Protein AF-A0A842N3A2-F1 (afdb_monomer_lite)

Radius of gyration: 18.71 Å; chains: 1; bounding box: 47×38×52 Å

Foldseek 3Di:
DDFQAADPVQDGDDDDDDPVLVVLVVVVCCVQAVVDDPDDDDPDPADDDLDPDDPPDDDNNVSVVSVVRHDRPVVVVVLNVLRVLLVVLCVLLVNDPQLSSLLSNLVSLCVVVVNVPDPPQDSLLLSLQSSVVSCLVVLPPDDQVSSQVSSCVVPVGGNPDRDQSSQQSSDDDQKHWDWDADPNFIWIWIFGADPVRDTDDIDTRGTD

Sequence (208 aa):
MQVVGYDEMGRAIISVPSGLEKLDFEEILRHRHLGVFGDAPSEHFLGGSYDITFGDGGKIGACWKRMIARENPRETRLWRNAYREIGTISSWLGLPNYVRDEITRIYANLRTQGITVKAGITLEKQLAKITWLACLIHRLPRTKEEINRGLKELYGFGIGKIPRNFIKAANYKNIRFRYKKENGRLYLRRYELDNTGRMYVETVLGLL

pLDDT: mean 71.77, std 19.51, range [29.92, 95.12]

Structure (mmCIF, N/CA/C/O backbone):
data_AF-A0A842N3A2-F1
#
_entry.id   AF-A0A842N3A2-F1
#
loop_
_atom_site.group_PDB
_atom_site.id
_atom_site.type_symbol
_atom_site.label_atom_id
_atom_site.label_alt_id
_atom_site.label_comp_id
_atom_site.label_asym_id
_atom_site.label_entity_id
_atom_site.label_seq_id
_atom_site.pdbx_PDB_ins_code
_atom_site.Cartn_x
_atom_site.Cartn_y
_atom_site.Cartn_z
_atom_site.occupancy
_atom_site.B_iso_or_equiv
_atom_site.auth_seq_id
_atom_site.auth_comp_id
_atom_site.auth_asym_id
_atom_site.auth_atom_id
_atom_site.pdbx_PDB_model_num
ATOM 1 N N . MET A 1 1 ? 5.014 9.294 -31.829 1.00 50.22 1 MET A N 1
ATOM 2 C CA . MET A 1 1 ? 6.433 9.125 -31.451 1.00 50.22 1 MET A CA 1
ATOM 3 C C . MET A 1 1 ? 6.477 8.687 -29.997 1.00 50.22 1 MET A C 1
ATOM 5 O O . MET A 1 1 ? 5.899 9.381 -29.170 1.00 50.22 1 MET A O 1
ATOM 9 N N . GLN A 1 2 ? 7.066 7.531 -29.695 1.00 53.00 2 GLN A N 1
ATOM 10 C CA . GLN A 1 2 ? 7.181 7.000 -28.333 1.00 53.00 2 GLN A CA 1
ATOM 11 C C . GLN A 1 2 ? 8.609 6.505 -28.090 1.00 53.00 2 GLN A C 1
ATOM 13 O O . GLN A 1 2 ? 9.335 6.179 -29.027 1.00 53.00 2 GLN A O 1
ATOM 18 N N . VAL A 1 3 ? 9.021 6.473 -26.827 1.00 56.47 3 VAL A N 1
ATOM 19 C CA . VAL A 1 3 ? 10.332 5.955 -26.439 1.00 56.47 3 VAL A CA 1
ATOM 20 C C . VAL A 1 3 ? 10.391 4.449 -26.724 1.00 56.47 3 VAL A C 1
ATOM 22 O O . VAL A 1 3 ? 9.627 3.680 -26.145 1.00 56.47 3 VAL A O 1
ATOM 25 N N . VAL A 1 4 ? 11.283 4.041 -27.627 1.00 54.91 4 VAL A N 1
ATOM 26 C CA . VAL A 1 4 ? 11.577 2.645 -27.989 1.00 54.91 4 VAL A CA 1
ATOM 27 C C . VAL A 1 4 ? 12.823 2.092 -27.319 1.00 54.91 4 VAL A C 1
ATOM 29 O O . VAL A 1 4 ? 13.191 0.950 -27.562 1.00 54.91 4 VAL A O 1
ATOM 32 N N . GLY A 1 5 ? 13.461 2.883 -26.470 1.00 52.06 5 GLY A N 1
ATOM 33 C CA . GLY A 1 5 ? 14.412 2.395 -25.495 1.00 52.06 5 GLY A CA 1
ATOM 34 C C . GLY A 1 5 ? 15.279 3.492 -24.938 1.00 52.06 5 GLY A C 1
ATOM 35 O O . GLY A 1 5 ? 15.010 4.673 -25.158 1.00 52.06 5 GLY A O 1
ATOM 36 N N . TYR A 1 6 ? 16.285 3.095 -24.176 1.00 58.31 6 TYR A N 1
ATOM 37 C CA . TYR A 1 6 ? 17.231 4.021 -23.589 1.00 58.31 6 TYR A CA 1
ATOM 38 C C . TYR A 1 6 ? 18.639 3.566 -23.929 1.00 58.31 6 TYR A C 1
ATOM 40 O O . TYR A 1 6 ? 18.934 2.376 -23.856 1.00 58.31 6 TYR A O 1
ATOM 48 N N . ASP A 1 7 ? 19.488 4.506 -24.329 1.00 58.22 7 ASP A N 1
ATOM 49 C CA . ASP A 1 7 ? 20.905 4.207 -24.514 1.00 58.22 7 ASP A CA 1
ATOM 50 C C . ASP A 1 7 ? 21.607 3.974 -23.163 1.00 58.22 7 ASP A C 1
ATOM 52 O O . ASP A 1 7 ? 21.016 4.132 -22.088 1.00 58.22 7 ASP A O 1
ATOM 56 N N . GLU A 1 8 ? 22.893 3.628 -23.206 1.00 45.62 8 GLU A N 1
ATOM 57 C CA . GLU A 1 8 ? 23.718 3.389 -22.011 1.00 45.62 8 GLU A CA 1
ATOM 58 C C . GLU A 1 8 ? 23.796 4.605 -21.067 1.00 45.62 8 GLU A C 1
ATOM 60 O O . GLU A 1 8 ? 24.101 4.466 -19.883 1.00 45.62 8 GLU A O 1
ATOM 65 N N . MET A 1 9 ? 23.466 5.800 -21.567 1.00 53.16 9 MET A N 1
ATOM 66 C CA . MET A 1 9 ? 23.435 7.053 -20.811 1.00 53.16 9 MET A CA 1
ATOM 67 C C . MET A 1 9 ? 22.028 7.413 -20.299 1.00 53.16 9 MET A C 1
ATOM 69 O O . MET A 1 9 ? 21.851 8.442 -19.645 1.00 53.16 9 MET A O 1
ATOM 73 N N . GLY A 1 10 ? 21.014 6.585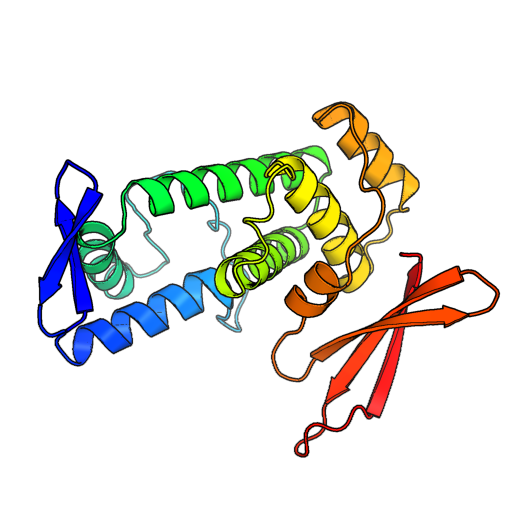 -20.570 1.00 46.41 10 GLY A N 1
ATOM 74 C CA . GLY A 1 10 ? 19.635 6.793 -20.131 1.00 46.41 10 GLY A CA 1
ATOM 75 C C . GLY A 1 10 ? 18.838 7.797 -20.970 1.00 46.41 10 GLY A C 1
ATOM 76 O O . GLY A 1 10 ? 17.821 8.308 -20.489 1.00 46.41 10 GLY A O 1
ATOM 77 N N . ARG A 1 11 ? 19.263 8.098 -22.204 1.00 63.94 11 ARG A N 1
ATOM 78 C CA . ARG A 1 11 ? 18.545 8.984 -23.136 1.00 63.94 11 ARG A CA 1
ATOM 79 C C . ARG A 1 11 ? 17.489 8.209 -23.912 1.00 63.94 11 ARG A C 1
ATOM 81 O O . ARG A 1 11 ? 17.747 7.105 -24.373 1.00 63.94 11 ARG A O 1
ATOM 88 N N . ALA A 1 12 ? 16.307 8.801 -24.069 1.00 61.19 12 ALA A N 1
ATOM 89 C CA . ALA A 1 12 ? 15.199 8.185 -24.788 1.00 61.19 12 ALA A CA 1
ATOM 90 C C . ALA A 1 12 ? 15.492 8.078 -26.294 1.00 61.19 12 ALA A C 1
ATOM 92 O O . ALA A 1 12 ? 15.642 9.088 -26.978 1.00 61.19 12 ALA A O 1
ATOM 93 N N . ILE A 1 13 ? 15.508 6.856 -26.815 1.00 65.94 13 ILE A N 1
ATOM 94 C CA . ILE A 1 13 ? 15.496 6.549 -28.246 1.00 65.94 13 ILE A CA 1
ATOM 95 C C . ILE A 1 13 ? 14.031 6.571 -28.682 1.00 65.94 13 ILE A C 1
ATOM 97 O O . ILE A 1 13 ? 13.211 5.897 -28.066 1.00 65.94 13 ILE A O 1
ATOM 101 N N . ILE A 1 14 ? 13.664 7.354 -29.699 1.00 65.31 14 ILE A N 1
ATOM 102 C CA . ILE A 1 14 ? 12.260 7.572 -30.086 1.00 65.31 14 ILE A CA 1
ATOM 103 C C . ILE A 1 14 ? 11.968 6.886 -31.423 1.00 65.31 14 ILE A C 1
ATOM 105 O O . ILE A 1 14 ? 12.660 7.127 -32.406 1.00 65.31 14 ILE A O 1
ATOM 109 N N . SER A 1 15 ? 10.912 6.072 -31.481 1.00 60.72 15 SER A N 1
ATOM 110 C CA . SER A 1 15 ? 10.366 5.538 -32.736 1.00 60.72 15 SER A CA 1
ATOM 111 C C . SER A 1 15 ? 8.836 5.405 -32.668 1.00 60.72 15 SER A C 1
ATOM 113 O O . SER A 1 15 ? 8.193 5.831 -31.702 1.00 60.72 15 SER A O 1
ATOM 115 N N . VAL A 1 16 ? 8.211 4.944 -33.749 1.00 54.38 16 VAL A N 1
ATOM 116 C CA . VAL A 1 16 ? 6.765 4.710 -33.811 1.00 54.38 16 VAL A CA 1
ATOM 117 C C . VAL A 1 16 ? 6.503 3.283 -33.317 1.00 54.38 16 VAL A C 1
ATOM 119 O O . VAL A 1 16 ? 7.010 2.352 -33.942 1.00 54.38 16 VAL A O 1
ATOM 122 N N . PRO A 1 17 ? 5.755 3.082 -32.215 1.00 52.44 17 PRO A N 1
ATOM 123 C CA . PRO A 1 17 ? 5.502 1.739 -31.724 1.00 52.44 17 PRO A CA 1
ATOM 124 C C . PRO A 1 17 ? 4.659 0.952 -32.717 1.00 52.44 17 PRO A C 1
ATOM 126 O O . PRO A 1 17 ? 3.694 1.477 -33.280 1.00 52.44 17 PRO A O 1
ATOM 129 N N . SER A 1 18 ? 4.978 -0.328 -32.877 1.00 57.34 18 SER A N 1
ATOM 130 C CA . SER A 1 18 ? 4.049 -1.253 -33.522 1.00 57.34 18 SER A CA 1
ATOM 131 C C . SER A 1 18 ? 2.815 -1.440 -32.624 1.00 57.34 18 SER A C 1
ATOM 133 O O . SER A 1 18 ? 2.912 -1.378 -31.397 1.00 57.34 18 SER A O 1
ATOM 135 N N . GLY A 1 19 ? 1.630 -1.674 -33.202 1.00 50.34 19 GLY A N 1
ATOM 136 C CA . GLY A 1 19 ? 0.397 -1.886 -32.420 1.00 50.34 19 GLY A CA 1
ATOM 137 C C . GLY A 1 19 ? 0.501 -3.029 -31.394 1.00 50.34 19 GLY A C 1
ATOM 138 O O . GLY A 1 19 ? -0.162 -2.994 -30.361 1.00 50.34 19 GLY A O 1
ATOM 139 N N . LEU A 1 20 ? 1.397 -3.988 -31.644 1.00 55.16 20 LEU A N 1
ATOM 140 C CA . LEU A 1 20 ? 1.724 -5.106 -30.759 1.00 55.16 20 LEU A CA 1
ATOM 141 C C . LEU A 1 20 ? 2.406 -4.656 -29.455 1.00 55.16 20 LEU A C 1
ATOM 143 O O . LEU A 1 20 ? 2.134 -5.193 -28.389 1.00 55.16 20 LEU A O 1
ATOM 147 N N . GLU A 1 21 ? 3.254 -3.631 -29.514 1.00 52.41 21 GLU A N 1
ATOM 148 C CA . GLU A 1 21 ? 4.012 -3.157 -28.351 1.00 52.41 21 GLU A CA 1
ATOM 149 C C . GLU A 1 21 ? 3.124 -2.437 -27.344 1.00 52.41 21 GLU A C 1
ATOM 151 O O . GLU A 1 21 ? 3.327 -2.558 -26.139 1.00 52.41 21 GLU A O 1
ATOM 156 N N . LYS A 1 22 ? 2.108 -1.714 -27.821 1.00 52.84 22 LYS A N 1
ATOM 157 C CA . LYS A 1 22 ? 1.120 -1.085 -26.941 1.00 52.84 22 LYS A CA 1
ATOM 158 C C . LYS A 1 22 ? 0.367 -2.137 -26.117 1.00 52.84 22 LYS A C 1
ATOM 160 O O . LYS A 1 22 ? 0.176 -1.939 -24.920 1.00 52.84 22 LYS A O 1
ATOM 165 N N . LEU A 1 23 ? 0.003 -3.256 -26.744 1.00 53.88 23 LEU A N 1
ATOM 166 C CA . LEU A 1 23 ? -0.644 -4.385 -26.074 1.00 53.88 23 LEU A CA 1
ATOM 167 C C . LEU A 1 23 ? 0.301 -5.053 -25.064 1.00 53.88 23 LEU A C 1
ATOM 169 O O . LEU A 1 23 ? -0.113 -5.325 -23.942 1.00 53.88 23 LEU A O 1
ATOM 173 N N . ASP A 1 24 ? 1.579 -5.233 -25.414 1.00 55.12 24 ASP A N 1
ATOM 174 C CA . ASP A 1 24 ? 2.598 -5.765 -24.496 1.00 55.12 24 ASP A CA 1
ATOM 175 C C . ASP A 1 24 ? 2.788 -4.862 -23.258 1.00 55.12 24 ASP A C 1
ATOM 177 O O . ASP A 1 24 ? 2.884 -5.357 -22.132 1.00 55.12 24 ASP A O 1
ATOM 181 N N . PHE A 1 25 ? 2.806 -3.536 -23.446 1.00 54.91 25 PHE A N 1
ATOM 182 C CA . PHE A 1 25 ? 2.864 -2.555 -22.356 1.00 54.91 25 PHE A CA 1
ATOM 183 C C . PHE A 1 25 ? 1.643 -2.648 -21.439 1.00 54.91 25 PHE A C 1
ATOM 185 O O . PHE A 1 25 ? 1.794 -2.689 -20.218 1.00 54.91 25 PHE A O 1
ATOM 192 N N . GLU A 1 26 ? 0.439 -2.664 -22.010 1.00 53.62 26 GLU A N 1
ATOM 193 C CA . GLU A 1 26 ? -0.807 -2.761 -21.247 1.00 53.62 26 GLU A CA 1
ATOM 194 C C . GLU A 1 26 ? -0.877 -4.074 -20.460 1.00 53.62 26 GLU A C 1
ATOM 196 O O . GLU A 1 26 ? -1.256 -4.061 -19.289 1.00 53.62 26 GLU A O 1
ATOM 201 N N . GLU A 1 27 ? -0.429 -5.180 -21.052 1.00 51.34 27 GLU A N 1
ATOM 202 C CA . GLU A 1 27 ? -0.407 -6.501 -20.429 1.00 51.34 27 GLU A CA 1
ATOM 203 C C . GLU A 1 27 ? 0.616 -6.574 -19.284 1.00 51.34 27 GLU A C 1
ATOM 205 O O . GLU A 1 27 ? 0.287 -6.993 -18.175 1.00 51.34 27 GLU A O 1
ATOM 210 N N . ILE A 1 28 ? 1.839 -6.075 -19.482 1.00 55.22 28 ILE A N 1
ATOM 211 C CA . ILE A 1 28 ? 2.860 -6.040 -18.422 1.00 55.22 28 ILE A CA 1
ATOM 212 C C . ILE A 1 28 ? 2.451 -5.103 -17.287 1.00 55.22 28 ILE A C 1
ATOM 214 O O . ILE A 1 28 ? 2.620 -5.454 -16.122 1.00 55.22 28 ILE A O 1
ATOM 218 N N . LEU A 1 29 ? 1.881 -3.933 -17.588 1.00 53.47 29 LEU A N 1
ATOM 219 C CA . LEU A 1 29 ? 1.361 -3.023 -16.564 1.00 53.47 29 LEU A CA 1
ATOM 220 C C . LEU A 1 29 ? 0.172 -3.646 -15.825 1.00 53.47 29 LEU A C 1
ATOM 222 O O . LEU A 1 29 ? 0.077 -3.516 -14.607 1.00 53.47 29 LEU A O 1
ATOM 226 N N . ARG A 1 30 ? -0.705 -4.372 -16.524 1.00 48.88 30 ARG A N 1
ATOM 227 C CA . ARG A 1 30 ? -1.806 -5.131 -15.920 1.00 48.88 30 ARG A CA 1
ATOM 228 C C . ARG A 1 30 ? -1.285 -6.207 -14.969 1.00 48.88 30 ARG A C 1
ATOM 230 O O . ARG A 1 30 ? -1.756 -6.266 -13.836 1.00 48.88 30 ARG A O 1
ATOM 237 N N . HIS A 1 31 ? -0.276 -6.981 -15.354 1.00 50.22 31 HIS A N 1
ATOM 238 C CA . HIS A 1 31 ? 0.330 -7.995 -14.479 1.00 50.22 31 HIS A CA 1
ATOM 239 C C . HIS A 1 31 ? 1.087 -7.377 -13.300 1.00 50.22 31 HIS A C 1
ATOM 241 O O . HIS A 1 31 ? 0.900 -7.782 -12.156 1.00 50.22 31 HIS A O 1
ATOM 247 N N . ARG A 1 32 ? 1.875 -6.328 -13.553 1.00 50.53 32 ARG A N 1
ATOM 248 C CA . ARG A 1 32 ? 2.701 -5.638 -12.548 1.00 50.53 32 ARG A CA 1
ATOM 249 C C . ARG A 1 32 ? 1.887 -4.807 -11.552 1.00 50.53 32 ARG A C 1
ATOM 251 O O . ARG A 1 32 ? 2.378 -4.532 -10.456 1.00 50.53 32 ARG A O 1
ATOM 258 N N . HIS A 1 33 ? 0.687 -4.355 -11.927 1.00 44.75 33 HIS A N 1
ATOM 259 C CA . HIS A 1 33 ? -0.097 -3.395 -11.136 1.00 44.75 33 HIS A CA 1
ATOM 260 C C . HIS A 1 33 ? -1.490 -3.867 -10.735 1.00 44.75 33 HIS A C 1
ATOM 262 O O . HIS A 1 33 ? -2.034 -3.320 -9.779 1.00 44.75 33 HIS A O 1
ATOM 268 N N . LEU A 1 34 ? -2.093 -4.832 -11.432 1.00 40.09 34 LEU A N 1
ATOM 269 C CA . LEU A 1 34 ? -3.442 -5.302 -11.114 1.00 40.09 34 LEU A CA 1
ATOM 270 C C . LEU A 1 34 ? -3.450 -6.678 -10.445 1.00 40.09 34 LEU A C 1
ATOM 272 O O . LEU A 1 34 ? -4.444 -6.965 -9.786 1.00 40.09 34 LEU A O 1
ATOM 276 N N . GLY A 1 35 ? -2.384 -7.483 -10.557 1.00 44.94 35 GLY A N 1
ATOM 277 C CA . GLY A 1 35 ? -2.281 -8.781 -9.874 1.00 44.94 35 GLY A CA 1
ATOM 278 C C . GLY A 1 35 ? -3.461 -9.721 -10.151 1.00 44.94 35 GLY A C 1
ATOM 279 O O . GLY A 1 35 ? -3.833 -10.500 -9.284 1.00 44.94 35 GLY A O 1
ATOM 280 N N . VAL A 1 36 ? -4.110 -9.608 -11.318 1.00 41.53 36 VAL A N 1
ATOM 281 C CA . VAL A 1 36 ? -5.309 -10.393 -11.645 1.00 41.53 36 VAL A CA 1
ATOM 282 C C . VAL A 1 36 ? -4.958 -11.489 -12.645 1.00 41.53 36 VAL A C 1
ATOM 284 O O . VAL A 1 36 ? -5.077 -11.282 -13.849 1.00 41.53 36 VAL A O 1
ATOM 287 N N . PHE A 1 37 ? -4.635 -12.669 -12.127 1.00 35.34 37 PHE A N 1
ATOM 288 C CA . PHE A 1 37 ? -5.393 -13.856 -12.512 1.00 35.34 37 PHE A CA 1
ATOM 289 C C . PHE A 1 37 ? -6.325 -14.175 -11.342 1.00 35.34 37 PHE A C 1
ATOM 291 O O . PHE A 1 37 ? -5.934 -14.063 -10.184 1.00 35.34 37 PHE A O 1
ATOM 298 N N . GLY A 1 38 ? -7.592 -14.453 -11.645 1.00 33.06 38 GLY A N 1
ATOM 299 C CA . GLY A 1 38 ? -8.631 -14.728 -10.648 1.00 33.06 38 GLY A CA 1
ATOM 300 C C . GLY A 1 38 ? -8.466 -16.063 -9.921 1.00 33.06 38 GLY A C 1
ATOM 301 O O . GLY A 1 38 ? -9.276 -16.356 -9.052 1.00 33.06 38 GLY A O 1
ATOM 302 N N . ASP A 1 39 ? -7.420 -16.825 -10.235 1.00 32.88 39 ASP A N 1
ATOM 303 C CA . ASP A 1 39 ? -7.162 -18.145 -9.681 1.00 32.88 39 ASP A CA 1
ATOM 304 C C . ASP A 1 39 ? -5.827 -18.115 -8.930 1.00 32.88 39 ASP A C 1
ATOM 306 O O . ASP A 1 39 ? -4.835 -17.632 -9.467 1.00 32.88 39 ASP A O 1
ATOM 310 N N . ALA A 1 40 ? -5.886 -18.553 -7.666 1.00 29.92 40 ALA A N 1
ATOM 311 C CA . ALA A 1 40 ? -4.854 -18.696 -6.629 1.00 29.92 40 ALA A CA 1
ATOM 312 C C . ALA A 1 40 ? -3.497 -17.958 -6.808 1.00 29.92 40 ALA A C 1
ATOM 314 O O . ALA A 1 40 ? -2.781 -18.173 -7.785 1.00 29.92 40 ALA A O 1
ATOM 315 N N . PRO A 1 41 ? -3.040 -17.175 -5.809 1.00 31.48 41 PRO A N 1
ATOM 316 C CA . PRO A 1 41 ? -1.750 -16.493 -5.889 1.00 31.48 41 PRO A CA 1
ATOM 317 C C . PRO A 1 41 ? -0.593 -17.501 -6.003 1.00 31.48 41 PRO A C 1
ATOM 319 O O . PRO A 1 41 ? -0.358 -18.284 -5.085 1.00 31.48 41 PRO A O 1
ATOM 322 N N . SER A 1 42 ? 0.158 -17.462 -7.108 1.00 33.81 42 SER A N 1
ATOM 323 C CA . SER A 1 42 ? 1.399 -18.233 -7.262 1.00 33.81 42 SER A CA 1
ATOM 324 C C . SER A 1 42 ? 2.561 -17.561 -6.517 1.00 33.81 42 SER A C 1
ATOM 326 O O . SER A 1 42 ? 2.745 -16.346 -6.614 1.00 33.81 42 SER A O 1
ATOM 328 N N . GLU A 1 43 ? 3.374 -18.359 -5.825 1.00 35.19 43 GLU A N 1
ATOM 329 C CA . GLU A 1 43 ? 4.387 -18.003 -4.812 1.00 35.19 43 GLU A CA 1
ATOM 330 C C . GLU A 1 43 ? 5.587 -17.134 -5.259 1.00 35.19 43 GLU A C 1
ATOM 332 O O . GLU A 1 43 ? 6.552 -16.972 -4.510 1.00 35.19 43 GLU A O 1
ATOM 337 N N . HIS A 1 44 ? 5.586 -16.530 -6.448 1.00 38.69 44 HIS A N 1
ATOM 338 C CA . HIS A 1 44 ? 6.797 -15.924 -7.022 1.00 38.69 44 HIS A CA 1
ATOM 339 C C . HIS A 1 44 ? 6.568 -14.487 -7.507 1.00 38.69 44 HIS A C 1
ATOM 341 O O . HIS A 1 44 ? 6.763 -14.154 -8.671 1.00 38.69 44 HIS A O 1
ATOM 347 N N . PHE A 1 45 ? 6.172 -13.601 -6.588 1.00 34.66 45 PHE A N 1
ATOM 348 C CA . PHE A 1 45 ? 5.975 -12.167 -6.866 1.00 34.66 45 PHE A CA 1
ATOM 349 C C . PHE A 1 45 ? 7.197 -11.278 -6.585 1.00 34.66 45 PHE A C 1
ATOM 351 O O . PHE A 1 45 ? 7.105 -10.050 -6.627 1.00 34.66 45 PHE A O 1
ATOM 358 N N . LEU A 1 46 ? 8.364 -11.862 -6.310 1.00 37.75 46 LEU A N 1
ATOM 359 C CA . LEU A 1 46 ? 9.568 -11.093 -6.013 1.00 37.75 46 LEU A CA 1
ATOM 360 C C . LEU A 1 46 ? 10.625 -11.218 -7.094 1.00 37.75 46 LEU A C 1
ATOM 362 O O . LEU A 1 46 ? 11.292 -12.239 -7.217 1.00 37.75 46 LEU A O 1
ATOM 366 N N . GLY A 1 47 ? 10.817 -10.117 -7.818 1.00 38.34 47 GLY A N 1
ATOM 367 C CA . GLY A 1 47 ? 11.927 -9.940 -8.739 1.00 38.34 47 GLY A CA 1
ATOM 368 C C . GLY A 1 47 ? 13.266 -10.291 -8.089 1.00 38.34 47 GLY A C 1
ATOM 369 O O . GLY A 1 47 ? 13.684 -9.668 -7.112 1.00 38.34 47 GLY A O 1
ATOM 370 N N . GLY A 1 48 ? 13.931 -11.275 -8.686 1.00 31.02 48 GLY A N 1
ATOM 371 C CA . GLY A 1 48 ? 15.262 -11.726 -8.302 1.00 31.02 48 GLY A CA 1
ATOM 372 C C . GLY A 1 48 ? 16.060 -12.323 -9.458 1.00 31.02 48 GLY A C 1
ATOM 373 O O . GLY A 1 48 ? 17.268 -12.129 -9.495 1.00 31.02 48 GLY A O 1
ATOM 374 N N . SER A 1 49 ? 15.430 -12.959 -10.446 1.00 33.50 49 SER A N 1
ATOM 375 C CA . SER A 1 49 ? 16.156 -13.530 -11.581 1.00 33.50 49 SER A CA 1
ATOM 376 C C . SER A 1 49 ? 15.841 -12.797 -12.886 1.00 33.50 49 SER A C 1
ATOM 378 O O . SER A 1 49 ? 14.780 -12.197 -13.069 1.00 33.50 49 SER A O 1
ATOM 380 N N . TYR A 1 50 ? 16.784 -12.877 -13.822 1.00 37.53 50 TYR A N 1
ATOM 381 C CA . TYR A 1 50 ? 16.545 -12.609 -15.242 1.00 37.53 50 TYR A CA 1
ATOM 382 C C . TYR A 1 50 ? 15.484 -13.553 -15.855 1.00 37.53 50 TYR A C 1
ATOM 384 O O . TYR A 1 50 ? 15.074 -13.341 -16.995 1.00 37.53 50 TYR A O 1
ATOM 392 N N . ASP A 1 51 ? 14.988 -14.524 -15.082 1.00 36.91 51 ASP A N 1
ATOM 393 C CA . ASP A 1 51 ? 13.924 -15.454 -15.427 1.00 36.91 51 ASP A CA 1
ATOM 394 C C . ASP A 1 51 ? 12.629 -15.090 -14.702 1.00 36.91 51 ASP A C 1
ATOM 396 O O . ASP A 1 51 ? 12.238 -15.694 -13.704 1.00 36.91 51 ASP A O 1
ATOM 400 N N . ILE A 1 52 ? 11.900 -14.130 -15.265 1.00 42.22 52 ILE A N 1
ATOM 401 C CA . ILE A 1 52 ? 10.456 -14.079 -15.043 1.00 42.22 52 ILE A CA 1
ATOM 402 C C . ILE A 1 52 ? 9.843 -15.253 -15.819 1.00 42.22 52 ILE A C 1
ATOM 404 O O . ILE A 1 52 ? 9.404 -15.107 -16.959 1.00 42.22 52 ILE A O 1
ATOM 408 N N . THR A 1 53 ? 9.871 -16.441 -15.220 1.00 38.41 53 THR A N 1
ATOM 409 C CA . THR A 1 53 ? 9.114 -17.607 -15.676 1.00 38.41 53 THR A CA 1
ATOM 410 C C . THR A 1 53 ? 7.896 -17.748 -14.770 1.00 38.41 53 THR A C 1
ATOM 412 O O . THR A 1 53 ? 7.941 -18.329 -13.694 1.00 38.41 53 THR A O 1
ATOM 415 N N . PHE A 1 54 ? 6.787 -17.140 -15.190 1.00 44.16 54 PHE A N 1
ATOM 416 C CA . PHE A 1 54 ? 5.469 -17.528 -14.693 1.00 44.16 54 PHE A CA 1
ATOM 417 C C . PHE A 1 54 ? 5.078 -18.831 -15.409 1.00 44.16 54 PHE A C 1
ATOM 419 O O . PHE A 1 54 ? 5.413 -18.981 -16.588 1.00 44.16 54 PHE A O 1
ATOM 426 N N . GLY A 1 55 ? 4.443 -19.770 -14.699 1.00 35.34 55 GLY A N 1
ATOM 427 C CA . GLY A 1 55 ? 4.076 -21.107 -15.192 1.00 35.34 55 GLY A CA 1
ATOM 428 C C . GLY A 1 55 ? 3.596 -21.124 -16.651 1.00 35.34 55 GLY A C 1
ATOM 429 O O . GLY A 1 55 ? 2.840 -20.253 -17.077 1.00 35.34 55 GLY A O 1
ATOM 430 N N . ASP A 1 56 ? 4.111 -22.096 -17.407 1.00 33.47 56 ASP A N 1
ATOM 431 C CA . ASP A 1 56 ? 3.948 -22.336 -18.853 1.00 33.47 56 ASP A CA 1
ATOM 432 C C . ASP A 1 56 ? 4.534 -21.293 -19.841 1.00 33.47 56 ASP A C 1
ATOM 434 O O . ASP A 1 56 ? 4.082 -21.116 -20.974 1.00 33.47 56 ASP A O 1
ATOM 438 N N . GLY A 1 57 ? 5.658 -20.667 -19.479 1.00 42.97 57 GLY A N 1
ATOM 439 C CA . GLY A 1 57 ? 6.884 -20.828 -20.284 1.00 42.97 57 GLY A CA 1
ATOM 440 C C . GLY A 1 57 ? 7.003 -20.232 -21.702 1.00 42.97 57 GLY A C 1
ATOM 441 O O . GLY A 1 57 ? 7.877 -20.682 -22.439 1.00 42.97 57 GLY A O 1
ATOM 442 N N . GLY A 1 58 ? 6.244 -19.212 -22.131 1.00 39.31 58 GLY A N 1
ATOM 443 C CA . GLY A 1 58 ? 6.506 -18.645 -23.475 1.00 39.31 58 GLY A CA 1
ATOM 444 C C . GLY A 1 58 ? 6.079 -17.209 -23.765 1.00 39.31 58 GLY A C 1
ATOM 445 O O . GLY A 1 58 ? 6.895 -16.390 -24.193 1.00 39.31 58 GLY A O 1
ATOM 446 N N . LYS A 1 59 ? 4.802 -16.873 -23.558 1.00 47.25 59 LYS A N 1
ATOM 447 C CA . LYS A 1 59 ? 4.234 -15.634 -24.124 1.00 47.25 59 LYS A CA 1
ATOM 448 C C . LYS A 1 59 ? 4.684 -14.370 -23.382 1.00 47.25 59 LYS A C 1
ATOM 450 O O . LYS A 1 59 ? 5.216 -13.459 -24.009 1.00 47.25 59 LYS A O 1
ATOM 455 N N . ILE A 1 60 ? 4.571 -14.345 -22.051 1.00 47.72 60 ILE A N 1
ATOM 456 C CA . ILE A 1 60 ? 4.951 -13.173 -21.238 1.00 47.72 60 ILE A CA 1
ATOM 457 C C . ILE A 1 60 ? 6.469 -12.976 -21.208 1.00 47.72 60 ILE A C 1
ATOM 459 O O . ILE A 1 60 ? 6.923 -11.841 -21.269 1.00 47.72 60 ILE A O 1
ATOM 463 N N . GLY A 1 61 ? 7.269 -14.048 -21.193 1.00 51.88 61 GLY A N 1
ATOM 464 C CA . GLY A 1 61 ? 8.732 -13.942 -21.226 1.00 51.88 61 GLY A CA 1
ATOM 465 C C . GLY A 1 61 ? 9.244 -13.234 -22.486 1.00 51.88 61 GLY A C 1
ATOM 466 O O . GLY A 1 61 ? 10.154 -12.412 -22.407 1.00 51.88 61 GLY A O 1
ATOM 467 N N . ALA A 1 62 ? 8.623 -13.486 -23.642 1.00 56.25 62 ALA A N 1
ATOM 468 C CA . ALA A 1 62 ? 8.950 -12.794 -24.887 1.00 56.25 62 ALA A CA 1
ATOM 469 C C . ALA A 1 62 ? 8.507 -11.318 -24.871 1.00 56.25 62 ALA A C 1
ATOM 471 O O . ALA A 1 62 ? 9.296 -10.448 -25.242 1.00 56.25 62 ALA A O 1
ATOM 472 N N . CYS A 1 63 ? 7.288 -11.025 -24.395 1.00 53.59 63 CYS A N 1
ATOM 473 C CA . CYS A 1 63 ? 6.805 -9.650 -24.196 1.00 53.59 63 CYS A CA 1
ATOM 474 C C . CYS A 1 63 ? 7.722 -8.874 -23.235 1.00 53.59 63 CYS A C 1
ATOM 476 O O . CYS A 1 63 ? 8.125 -7.747 -23.513 1.00 53.59 63 CYS A O 1
ATOM 478 N N . TRP A 1 64 ? 8.122 -9.511 -22.135 1.00 54.12 64 TRP A N 1
ATOM 479 C CA . TRP A 1 64 ? 8.987 -8.950 -21.104 1.00 54.12 64 TRP A CA 1
ATOM 480 C C . TRP A 1 64 ? 10.413 -8.710 -21.599 1.00 54.12 64 TRP A C 1
ATOM 482 O O . TRP A 1 64 ? 10.954 -7.633 -21.374 1.00 54.12 64 TRP A O 1
ATOM 492 N N . LYS A 1 65 ? 11.011 -9.651 -22.341 1.00 59.00 65 LYS A N 1
ATOM 493 C CA . LYS A 1 65 ? 12.330 -9.464 -22.974 1.00 59.00 65 LYS A CA 1
ATOM 494 C C . LYS A 1 65 ? 12.327 -8.289 -23.956 1.00 59.00 65 LYS A C 1
ATOM 496 O O . LYS A 1 65 ? 13.254 -7.481 -23.927 1.00 59.00 65 LYS A O 1
ATOM 501 N N . ARG A 1 66 ? 11.272 -8.146 -24.773 1.00 58.53 66 ARG A N 1
ATOM 502 C CA . ARG A 1 66 ? 11.095 -6.979 -25.662 1.00 58.53 66 ARG A CA 1
ATOM 503 C C . ARG A 1 66 ? 10.960 -5.677 -24.876 1.00 58.53 66 ARG A C 1
ATOM 505 O O . ARG A 1 66 ? 11.491 -4.656 -25.298 1.00 58.53 66 ARG A O 1
ATOM 512 N N . MET A 1 67 ? 10.283 -5.721 -23.734 1.00 59.69 67 MET A N 1
ATOM 513 C CA . MET A 1 67 ? 10.050 -4.561 -22.882 1.00 59.69 67 MET A CA 1
ATOM 514 C C . MET A 1 67 ? 11.268 -4.129 -22.059 1.00 59.69 67 MET A C 1
ATOM 516 O O . MET A 1 67 ? 11.538 -2.933 -21.991 1.00 59.69 67 MET A O 1
ATOM 520 N N . ILE A 1 68 ? 12.043 -5.064 -21.496 1.00 55.53 68 ILE A N 1
ATOM 521 C CA . ILE A 1 68 ? 13.287 -4.777 -20.758 1.00 55.53 68 ILE A CA 1
ATOM 522 C C . ILE A 1 68 ? 14.261 -3.976 -21.615 1.00 55.53 68 ILE A C 1
ATOM 524 O O . ILE A 1 68 ? 14.861 -3.029 -21.115 1.00 55.53 68 ILE A O 1
ATOM 528 N N . ALA A 1 69 ? 14.393 -4.319 -22.901 1.00 54.00 69 ALA A N 1
ATOM 529 C CA . ALA A 1 69 ? 15.271 -3.600 -23.825 1.00 54.00 69 ALA A CA 1
ATOM 530 C C . ALA A 1 69 ? 14.903 -2.109 -23.953 1.00 54.00 69 ALA A C 1
ATOM 532 O O . ALA A 1 69 ? 15.700 -1.306 -24.436 1.00 54.00 69 ALA A O 1
ATOM 533 N N . ARG A 1 70 ? 13.691 -1.739 -23.518 1.00 54.19 70 ARG A N 1
ATOM 534 C CA . ARG A 1 70 ? 13.149 -0.387 -23.591 1.00 54.19 70 ARG A CA 1
ATOM 535 C C . ARG A 1 70 ? 12.914 0.277 -22.243 1.00 54.19 70 ARG A C 1
ATOM 537 O O . ARG A 1 70 ? 12.556 1.455 -22.212 1.00 54.19 70 ARG A O 1
ATOM 544 N N . GLU A 1 71 ? 13.063 -0.446 -21.136 1.00 58.97 71 GLU A N 1
ATOM 545 C CA . GLU A 1 71 ? 12.863 0.131 -19.812 1.00 58.97 71 GLU A CA 1
ATOM 546 C C . GLU A 1 71 ? 13.999 1.101 -19.490 1.00 58.97 71 GLU A C 1
ATOM 548 O O . GLU A 1 71 ? 15.175 0.827 -19.720 1.00 58.97 71 GLU A O 1
ATOM 553 N N . ASN A 1 72 ? 13.653 2.243 -18.896 1.00 61.91 72 ASN A N 1
ATOM 554 C CA . ASN A 1 72 ? 14.664 3.145 -18.369 1.00 61.91 72 ASN A CA 1
ATOM 555 C C . ASN A 1 72 ? 15.438 2.409 -17.252 1.00 61.91 72 ASN A C 1
ATOM 557 O O . ASN A 1 72 ? 14.814 1.991 -16.264 1.00 61.91 72 ASN A O 1
ATOM 561 N N . PRO A 1 73 ? 16.775 2.264 -17.340 1.00 63.75 73 PRO A N 1
ATOM 562 C CA . PRO A 1 73 ? 17.556 1.545 -16.331 1.00 63.75 73 PRO A CA 1
ATOM 563 C C . PRO A 1 73 ? 17.373 2.115 -14.918 1.00 63.75 73 PRO A C 1
ATOM 565 O O . PRO A 1 73 ? 17.330 1.378 -13.928 1.00 63.75 73 PRO A O 1
ATOM 568 N N . ARG A 1 74 ? 17.182 3.438 -14.814 1.00 65.88 74 ARG A N 1
ATOM 569 C CA . ARG A 1 74 ? 16.894 4.122 -13.549 1.00 65.88 74 ARG A CA 1
ATOM 570 C C . ARG A 1 74 ? 15.546 3.693 -12.980 1.00 65.88 74 ARG A C 1
ATOM 572 O O . ARG A 1 74 ? 15.472 3.388 -11.792 1.00 65.88 74 ARG A O 1
ATOM 579 N N . GLU A 1 75 ? 14.502 3.655 -13.804 1.00 65.31 75 GLU A N 1
ATOM 580 C CA . GLU A 1 75 ? 13.161 3.239 -13.374 1.00 65.31 75 GLU A CA 1
ATOM 581 C C . GLU A 1 75 ? 13.136 1.782 -12.930 1.00 65.31 75 GLU A C 1
ATOM 583 O O . GLU A 1 75 ? 12.586 1.461 -11.874 1.00 65.31 75 GLU A O 1
ATOM 588 N N . THR A 1 76 ? 13.826 0.923 -13.676 1.00 64.00 76 THR A N 1
ATOM 589 C CA . THR A 1 76 ? 14.006 -0.491 -13.341 1.00 64.00 76 THR A CA 1
ATOM 590 C C . THR A 1 76 ? 14.645 -0.651 -11.963 1.00 64.00 76 THR A C 1
ATOM 592 O O . THR A 1 76 ? 14.144 -1.394 -11.117 1.00 64.00 76 THR A O 1
ATOM 595 N N . ARG A 1 77 ? 15.730 0.089 -11.694 1.00 64.56 77 ARG A N 1
ATOM 596 C CA . ARG A 1 77 ? 16.416 0.070 -10.395 1.00 64.56 77 ARG A CA 1
ATOM 597 C C . ARG A 1 77 ? 15.512 0.548 -9.258 1.00 64.56 77 ARG A C 1
ATOM 599 O O . ARG A 1 77 ? 15.495 -0.075 -8.201 1.00 64.56 77 ARG A O 1
ATOM 606 N N . LEU A 1 78 ? 14.748 1.621 -9.472 1.00 71.12 78 LEU A N 1
ATOM 607 C CA . LEU A 1 78 ? 13.810 2.140 -8.470 1.00 71.12 78 LEU A CA 1
ATOM 608 C C . LEU A 1 78 ? 12.734 1.109 -8.112 1.00 71.12 78 LEU A C 1
ATOM 610 O O . LEU A 1 78 ? 12.455 0.900 -6.934 1.00 71.12 78 LEU A O 1
ATOM 614 N N . TRP A 1 79 ? 12.177 0.426 -9.113 1.00 71.62 79 TRP A N 1
ATOM 615 C CA . TRP A 1 79 ? 11.216 -0.650 -8.890 1.00 71.62 79 TRP A CA 1
ATOM 616 C C . TRP A 1 79 ? 11.828 -1.840 -8.158 1.00 71.62 79 TRP A C 1
ATOM 618 O O . TRP A 1 79 ? 11.244 -2.297 -7.181 1.00 71.62 79 TRP A O 1
ATOM 628 N N . ARG A 1 80 ? 13.013 -2.314 -8.565 1.00 68.25 80 ARG A N 1
ATOM 629 C CA . ARG A 1 80 ? 13.710 -3.412 -7.867 1.00 68.25 80 ARG A CA 1
ATOM 630 C C . ARG A 1 80 ? 13.936 -3.092 -6.391 1.00 68.25 80 ARG A C 1
ATOM 632 O O . ARG A 1 80 ? 13.668 -3.940 -5.544 1.00 68.25 80 ARG A O 1
ATOM 639 N N . ASN A 1 81 ? 14.369 -1.870 -6.085 1.00 73.25 81 ASN A N 1
ATOM 640 C CA . ASN A 1 81 ? 14.552 -1.425 -4.705 1.00 73.25 81 ASN A CA 1
ATOM 641 C C . ASN A 1 81 ? 13.224 -1.431 -3.937 1.00 73.25 81 ASN A C 1
ATOM 643 O O . ASN A 1 81 ? 13.165 -1.972 -2.841 1.00 73.25 81 ASN A O 1
ATOM 647 N N . ALA A 1 82 ? 12.147 -0.905 -4.530 1.00 79.44 82 ALA A N 1
ATOM 648 C CA . ALA A 1 82 ? 10.824 -0.923 -3.911 1.00 79.44 82 ALA A CA 1
ATOM 649 C C . ALA A 1 82 ? 10.317 -2.344 -3.629 1.00 79.44 82 ALA A C 1
ATOM 651 O O . ALA A 1 82 ? 9.853 -2.610 -2.526 1.00 79.44 82 ALA A O 1
ATOM 652 N N . TYR A 1 83 ? 10.438 -3.270 -4.583 1.00 76.56 83 TYR A N 1
ATOM 653 C CA . TYR A 1 83 ? 10.007 -4.659 -4.397 1.00 76.56 83 TYR A CA 1
ATOM 654 C C . TYR A 1 83 ? 10.804 -5.387 -3.321 1.00 76.56 83 TYR A C 1
ATOM 656 O O . TYR A 1 83 ? 10.215 -6.097 -2.503 1.00 76.56 83 TYR A O 1
ATOM 664 N N . ARG A 1 84 ? 12.128 -5.190 -3.305 1.00 75.50 84 ARG A N 1
ATOM 665 C CA . ARG A 1 84 ? 12.989 -5.713 -2.243 1.00 75.50 84 ARG A CA 1
ATOM 666 C C . ARG A 1 84 ? 12.500 -5.224 -0.887 1.00 75.50 84 ARG A C 1
ATOM 668 O O . ARG A 1 84 ? 12.265 -6.039 -0.006 1.00 75.50 84 ARG A O 1
ATOM 675 N N . GLU A 1 85 ? 12.265 -3.924 -0.764 1.00 82.69 85 GLU A N 1
ATOM 676 C CA . GLU A 1 85 ? 11.861 -3.310 0.496 1.00 82.69 85 GLU A CA 1
ATOM 677 C C . GLU A 1 85 ? 10.465 -3.758 0.954 1.00 82.69 85 GLU A C 1
ATOM 679 O O . GLU A 1 85 ? 10.258 -4.062 2.125 1.00 82.69 85 GLU A O 1
ATOM 684 N N . ILE A 1 86 ? 9.511 -3.902 0.027 1.00 83.75 86 ILE A N 1
ATOM 685 C CA . ILE A 1 86 ? 8.197 -4.497 0.316 1.00 83.75 86 ILE A CA 1
ATOM 686 C C . ILE A 1 86 ? 8.361 -5.926 0.847 1.00 83.75 86 ILE A C 1
ATOM 688 O O . ILE A 1 86 ? 7.670 -6.312 1.792 1.00 83.75 86 ILE A O 1
ATOM 692 N N . GLY A 1 87 ? 9.270 -6.708 0.257 1.00 75.75 87 GLY A N 1
ATOM 693 C CA . GLY A 1 87 ? 9.619 -8.042 0.740 1.00 75.75 87 GLY A CA 1
ATOM 694 C C . GLY A 1 87 ? 10.199 -8.025 2.149 1.00 75.75 87 GLY A C 1
ATOM 695 O O . GLY A 1 87 ? 9.719 -8.779 2.993 1.00 75.75 87 GLY A O 1
ATOM 696 N N . THR A 1 88 ? 11.145 -7.126 2.420 1.00 81.62 88 THR A N 1
ATOM 697 C CA . THR A 1 88 ? 11.739 -6.934 3.748 1.00 81.62 88 THR A CA 1
ATOM 698 C C . THR A 1 88 ? 10.668 -6.635 4.794 1.00 81.62 88 THR A C 1
ATOM 700 O O . THR A 1 88 ? 10.566 -7.364 5.777 1.00 81.62 88 THR A O 1
ATOM 703 N N . ILE A 1 89 ? 9.812 -5.630 4.566 1.00 86.88 89 ILE A N 1
ATOM 704 C CA . ILE A 1 89 ? 8.747 -5.250 5.513 1.00 86.88 89 ILE A CA 1
ATOM 705 C C . ILE A 1 89 ? 7.774 -6.402 5.737 1.00 86.88 89 ILE A C 1
ATOM 707 O O . ILE A 1 89 ? 7.407 -6.691 6.875 1.00 86.88 89 ILE A O 1
ATOM 711 N N . SER A 1 90 ? 7.338 -7.049 4.654 1.00 83.88 90 SER A N 1
ATOM 712 C CA . SER A 1 90 ? 6.344 -8.121 4.732 1.00 83.88 90 SER A CA 1
ATOM 713 C C . SER A 1 90 ? 6.889 -9.322 5.496 1.00 83.88 90 SER A C 1
ATOM 715 O O . SER A 1 90 ? 6.186 -9.866 6.340 1.00 83.88 90 SER A O 1
ATOM 717 N N . SER A 1 91 ? 8.152 -9.687 5.260 1.00 79.69 91 SER A N 1
ATOM 718 C CA . SER A 1 91 ? 8.829 -10.749 6.004 1.00 79.69 91 SER A CA 1
ATOM 719 C C . SER A 1 91 ? 9.026 -10.367 7.470 1.00 79.69 91 SER A C 1
ATOM 721 O O . SER A 1 91 ? 8.699 -11.156 8.349 1.00 79.69 91 SER A O 1
ATOM 723 N N . TRP A 1 92 ? 9.515 -9.153 7.741 1.00 88.12 92 TRP A N 1
ATOM 724 C CA . TRP A 1 92 ? 9.794 -8.668 9.096 1.00 88.12 92 TRP A CA 1
ATOM 725 C C . TRP A 1 92 ? 8.540 -8.631 9.970 1.00 88.12 92 TRP A C 1
ATOM 727 O O . TRP A 1 92 ? 8.546 -9.051 11.122 1.00 88.12 92 TRP A O 1
ATOM 737 N N . LEU A 1 93 ? 7.434 -8.147 9.407 1.00 89.44 93 LEU A N 1
ATOM 738 C CA . LEU A 1 93 ? 6.159 -8.061 10.108 1.00 89.44 93 LEU A CA 1
ATOM 739 C C . LEU A 1 93 ? 5.355 -9.368 10.043 1.00 89.44 93 LEU A C 1
ATOM 741 O O . LEU A 1 93 ? 4.319 -9.453 10.700 1.00 89.44 93 LEU A O 1
ATOM 745 N N . GLY A 1 94 ? 5.784 -10.378 9.280 1.00 84.56 94 GLY A N 1
ATOM 746 C CA . GLY A 1 94 ? 5.021 -11.610 9.058 1.00 84.56 94 GLY A CA 1
ATOM 747 C C . GLY A 1 94 ? 3.652 -11.341 8.423 1.00 84.56 94 GLY A C 1
ATOM 748 O O . GLY A 1 94 ? 2.626 -11.796 8.935 1.00 84.56 94 GLY A O 1
ATOM 749 N N . LEU A 1 95 ? 3.619 -10.519 7.370 1.00 84.19 95 LEU A N 1
ATOM 750 C CA . LEU A 1 95 ? 2.397 -10.171 6.645 1.00 84.19 95 LEU A CA 1
ATOM 751 C C . LEU A 1 95 ? 2.047 -11.248 5.608 1.00 84.19 95 LEU A C 1
ATOM 753 O O . LEU A 1 95 ? 2.936 -11.699 4.885 1.00 84.19 95 LEU A O 1
ATOM 757 N N . PRO A 1 96 ? 0.760 -11.609 5.464 1.00 80.75 96 PRO A N 1
ATOM 758 C CA . PRO A 1 96 ? 0.313 -12.510 4.405 1.00 80.75 96 PRO A CA 1
ATOM 759 C C . PRO A 1 96 ? 0.543 -11.951 2.995 1.00 80.75 96 PRO A C 1
ATOM 761 O O . PRO A 1 96 ? 0.522 -10.733 2.783 1.00 80.75 96 PRO A O 1
ATOM 764 N N . ASN A 1 97 ? 0.650 -12.851 2.011 1.00 78.06 97 ASN A N 1
ATOM 765 C CA . ASN A 1 97 ? 0.886 -12.499 0.605 1.00 78.06 97 ASN A CA 1
ATOM 766 C C . ASN A 1 97 ? -0.144 -11.499 0.057 1.00 78.06 97 ASN A C 1
ATOM 768 O O . ASN A 1 97 ? 0.241 -10.500 -0.537 1.00 78.06 97 ASN A O 1
ATOM 772 N N . TYR A 1 98 ? -1.433 -11.663 0.366 1.00 76.94 98 TYR A N 1
ATOM 773 C CA . TYR A 1 98 ? -2.469 -10.738 -0.112 1.00 76.94 98 TYR A CA 1
ATOM 774 C C . TYR A 1 98 ? -2.295 -9.291 0.398 1.00 76.94 98 TYR A C 1
ATOM 776 O O . TYR A 1 98 ? -2.711 -8.341 -0.267 1.00 76.94 98 TYR A O 1
ATOM 784 N N . VAL A 1 99 ? -1.664 -9.086 1.563 1.00 83.56 99 VAL A N 1
ATOM 785 C CA . VAL A 1 99 ? -1.341 -7.739 2.072 1.00 83.56 99 VAL A CA 1
ATOM 786 C C . VAL A 1 99 ? -0.117 -7.181 1.370 1.00 83.56 99 VAL A C 1
ATOM 788 O O . VAL A 1 99 ? -0.094 -6.010 1.003 1.00 83.56 99 VAL A O 1
ATOM 791 N N . ARG A 1 100 ? 0.888 -8.017 1.136 1.00 82.88 100 ARG A N 1
ATOM 792 C CA . ARG A 1 100 ? 2.075 -7.666 0.356 1.00 82.88 100 ARG A CA 1
ATOM 793 C C . ARG A 1 100 ? 1.719 -7.263 -1.085 1.00 82.88 100 ARG A C 1
ATOM 795 O O . ARG A 1 100 ? 2.249 -6.269 -1.596 1.00 82.88 100 ARG A O 1
ATOM 802 N N . ASP A 1 101 ? 0.788 -7.968 -1.714 1.00 77.88 101 ASP A N 1
ATOM 803 C CA . ASP A 1 101 ? 0.284 -7.651 -3.056 1.00 77.88 101 ASP A CA 1
ATOM 804 C C . ASP A 1 101 ? -0.464 -6.312 -3.058 1.00 77.88 101 ASP A C 1
ATOM 806 O O . ASP A 1 101 ? -0.273 -5.467 -3.935 1.00 77.88 101 ASP A O 1
ATOM 810 N N . GLU A 1 102 ? -1.237 -6.052 -2.005 1.00 81.44 102 GLU A N 1
ATOM 811 C CA . GLU A 1 102 ? -1.923 -4.778 -1.809 1.00 81.44 102 GLU A CA 1
ATOM 812 C C . GLU A 1 102 ? -0.941 -3.612 -1.601 1.00 81.44 102 GLU A C 1
ATOM 814 O O . GLU A 1 102 ? -1.122 -2.540 -2.184 1.00 81.44 102 GLU A O 1
ATOM 819 N N . ILE A 1 103 ? 0.145 -3.815 -0.844 1.00 86.00 103 ILE A N 1
ATOM 820 C CA . ILE A 1 103 ? 1.218 -2.818 -0.687 1.00 86.00 103 ILE A CA 1
ATOM 821 C C . ILE A 1 103 ? 1.823 -2.475 -2.049 1.00 86.00 103 ILE A C 1
ATOM 823 O O . ILE A 1 103 ? 1.972 -1.299 -2.396 1.00 86.00 103 ILE A O 1
ATOM 827 N N . THR A 1 104 ? 2.126 -3.505 -2.837 1.00 81.88 104 THR A N 1
ATOM 828 C CA . THR A 1 104 ? 2.669 -3.372 -4.191 1.00 81.88 104 THR A CA 1
ATOM 829 C C . THR A 1 104 ? 1.736 -2.560 -5.086 1.00 81.88 104 THR A C 1
ATOM 831 O O . THR A 1 104 ? 2.164 -1.597 -5.728 1.00 81.88 104 THR A O 1
ATOM 834 N N . ARG A 1 105 ? 0.444 -2.898 -5.085 1.00 83.12 105 ARG A N 1
ATOM 835 C CA . ARG A 1 105 ? -0.590 -2.225 -5.875 1.00 83.12 105 ARG A CA 1
ATOM 836 C C . ARG A 1 105 ? -0.736 -0.748 -5.504 1.00 83.12 105 ARG A C 1
ATOM 838 O O . ARG A 1 105 ? -0.782 0.116 -6.380 1.00 83.12 105 ARG A O 1
ATOM 845 N N . ILE A 1 106 ? -0.793 -0.430 -4.210 1.00 84.50 106 ILE A N 1
ATOM 846 C CA . ILE A 1 106 ? -0.910 0.957 -3.736 1.00 84.50 106 ILE A CA 1
ATOM 847 C C . ILE A 1 106 ? 0.345 1.756 -4.103 1.00 84.50 106 ILE A C 1
ATOM 849 O O . ILE A 1 106 ? 0.232 2.896 -4.562 1.00 84.50 106 ILE A O 1
ATOM 853 N N . TYR A 1 107 ? 1.535 1.173 -3.929 1.00 85.75 107 TYR A N 1
ATOM 854 C CA . TYR A 1 107 ? 2.792 1.816 -4.311 1.00 85.75 107 TYR A CA 1
ATOM 855 C C . TYR A 1 107 ? 2.832 2.111 -5.814 1.00 85.75 107 TYR A C 1
ATOM 857 O O . TYR A 1 107 ? 3.156 3.231 -6.215 1.00 85.75 107 TYR A O 1
ATOM 865 N N . ALA A 1 108 ? 2.404 1.158 -6.642 1.00 77.31 108 ALA A N 1
ATOM 866 C CA . ALA A 1 108 ? 2.278 1.357 -8.077 1.00 77.31 108 ALA A CA 1
ATOM 867 C C . ALA A 1 108 ? 1.361 2.520 -8.441 1.00 77.31 108 ALA A C 1
ATOM 869 O O . ALA A 1 108 ? 1.755 3.401 -9.206 1.00 77.31 108 ALA A O 1
ATOM 870 N N . ASN A 1 109 ? 0.180 2.580 -7.830 1.00 78.19 109 ASN A N 1
ATOM 871 C CA . ASN A 1 109 ? -0.759 3.672 -8.049 1.00 78.19 109 ASN A CA 1
ATOM 872 C C . ASN A 1 109 ? -0.205 5.031 -7.592 1.00 78.19 109 ASN A C 1
ATOM 874 O O . ASN A 1 109 ? -0.478 6.055 -8.216 1.00 78.19 109 ASN A O 1
ATOM 878 N N . LEU A 1 110 ? 0.595 5.074 -6.523 1.00 81.44 110 LEU A N 1
ATOM 879 C CA . LEU A 1 110 ? 1.272 6.307 -6.111 1.00 81.44 110 LEU A CA 1
ATOM 880 C C . LEU A 1 110 ? 2.324 6.754 -7.128 1.00 81.44 110 LEU A C 1
ATOM 882 O O . LEU A 1 110 ? 2.478 7.961 -7.343 1.00 81.44 110 LEU A O 1
ATOM 886 N N . ARG A 1 111 ? 3.035 5.801 -7.744 1.00 77.06 111 ARG A N 1
ATOM 887 C CA . ARG A 1 111 ? 4.041 6.090 -8.771 1.00 77.06 111 ARG A CA 1
ATOM 888 C C . ARG A 1 111 ? 3.404 6.607 -10.051 1.00 77.06 111 ARG A C 1
ATOM 890 O O . ARG A 1 111 ? 3.846 7.636 -10.553 1.00 77.06 111 ARG A O 1
ATOM 897 N N . THR A 1 112 ? 2.346 5.958 -10.539 1.00 71.69 112 THR A N 1
ATOM 898 C CA . THR A 1 112 ? 1.634 6.384 -11.758 1.00 71.69 112 THR A CA 1
ATOM 899 C C . THR A 1 112 ? 0.994 7.762 -11.603 1.00 71.69 112 THR A C 1
ATOM 901 O O . THR A 1 112 ? 0.960 8.536 -12.553 1.00 71.69 112 THR A O 1
ATOM 904 N N . GLN A 1 113 ? 0.554 8.117 -10.394 1.00 71.31 113 GLN A N 1
ATOM 905 C CA . GLN A 1 113 ? 0.021 9.448 -10.089 1.00 71.31 113 GLN A CA 1
ATOM 906 C C . GLN A 1 113 ? 1.113 10.521 -9.886 1.00 71.31 113 GLN A C 1
ATOM 908 O O . GLN A 1 113 ? 0.784 11.670 -9.590 1.00 71.31 113 GLN A O 1
ATOM 913 N N . GLY A 1 114 ? 2.404 10.173 -9.978 1.00 68.50 114 GLY A N 1
ATOM 914 C CA . GLY A 1 114 ? 3.524 11.097 -9.746 1.00 68.50 114 GLY A CA 1
ATOM 915 C C . GLY A 1 114 ? 3.678 11.550 -8.286 1.00 68.50 114 GLY A C 1
ATOM 916 O O . GLY A 1 114 ? 4.365 12.528 -7.999 1.00 68.50 114 GLY A O 1
ATOM 917 N N . ILE A 1 115 ? 3.034 10.863 -7.336 1.00 63.50 115 ILE A N 1
ATOM 918 C CA . ILE A 1 115 ? 2.941 11.289 -5.929 1.00 63.50 115 ILE A CA 1
ATOM 919 C C . ILE A 1 115 ? 4.147 10.817 -5.115 1.00 63.50 115 ILE A C 1
ATOM 921 O O . ILE A 1 115 ? 4.560 11.501 -4.176 1.00 63.50 115 ILE A O 1
ATOM 925 N N . THR A 1 116 ? 4.751 9.690 -5.497 1.00 57.69 116 THR A N 1
ATOM 926 C CA . THR A 1 116 ? 5.964 9.134 -4.869 1.00 57.69 116 THR A CA 1
ATOM 927 C C . THR A 1 116 ? 7.189 10.049 -4.951 1.00 57.69 116 THR A C 1
ATOM 929 O O . THR A 1 116 ? 8.198 9.752 -4.319 1.00 57.69 116 THR A O 1
ATOM 932 N N . VAL A 1 117 ? 7.120 11.151 -5.708 1.00 51.28 117 VAL A N 1
ATOM 933 C CA . VAL A 1 117 ? 8.262 12.024 -6.034 1.00 51.28 117 VAL A CA 1
ATOM 934 C C . VAL A 1 117 ? 8.177 13.400 -5.354 1.00 51.28 117 VAL A C 1
ATOM 936 O O . VAL A 1 117 ? 8.856 14.339 -5.756 1.00 51.28 117 VAL A O 1
ATOM 939 N N . LYS A 1 118 ? 7.365 13.569 -4.299 1.00 53.28 118 LYS A N 1
ATOM 940 C CA . LYS A 1 118 ? 7.486 14.784 -3.474 1.00 53.28 118 LYS A CA 1
ATOM 941 C C . LYS A 1 118 ? 8.806 14.745 -2.699 1.00 53.28 118 LYS A C 1
ATOM 943 O O . LYS A 1 118 ? 9.060 13.791 -1.964 1.00 53.28 118 LYS A O 1
ATOM 948 N N . ALA A 1 119 ? 9.626 15.784 -2.871 1.00 44.50 119 ALA A N 1
ATOM 949 C CA . ALA A 1 119 ? 10.925 15.930 -2.223 1.00 44.50 119 ALA A CA 1
ATOM 950 C C . ALA A 1 119 ? 10.836 15.649 -0.707 1.00 44.50 119 ALA A C 1
ATOM 952 O O . ALA A 1 119 ? 9.992 16.217 -0.014 1.00 44.50 119 ALA A O 1
ATOM 953 N N . GLY A 1 120 ? 11.686 14.744 -0.208 1.00 61.72 120 GLY A N 1
ATOM 954 C CA . GLY A 1 120 ? 11.878 14.491 1.227 1.00 61.72 120 GLY A CA 1
ATOM 955 C C . GLY A 1 120 ? 11.175 13.268 1.838 1.00 61.72 120 GLY A C 1
ATOM 956 O O . GLY A 1 120 ? 11.409 12.978 3.012 1.00 61.72 120 GLY A O 1
ATOM 957 N N . ILE A 1 121 ? 10.349 12.512 1.100 1.00 73.62 121 ILE A N 1
ATOM 958 C CA . ILE A 1 121 ? 9.765 11.256 1.616 1.00 73.62 121 ILE A CA 1
ATOM 959 C C . ILE A 1 121 ? 10.521 10.057 1.036 1.00 73.62 121 ILE A C 1
ATOM 961 O O . ILE A 1 121 ? 10.318 9.701 -0.125 1.00 73.62 121 ILE A O 1
ATOM 965 N N . THR A 1 122 ? 11.357 9.419 1.860 1.00 87.19 122 THR A N 1
ATOM 966 C CA . THR A 1 122 ? 12.112 8.212 1.482 1.00 87.19 122 THR A CA 1
ATOM 967 C C . THR A 1 122 ? 11.179 7.047 1.143 1.00 87.19 122 THR A C 1
ATOM 969 O O . THR A 1 122 ? 10.027 7.023 1.587 1.00 87.19 122 THR A O 1
ATOM 972 N N . LEU A 1 123 ? 11.667 6.084 0.357 1.00 88.31 123 LEU A N 1
ATOM 973 C CA . LEU A 1 123 ? 10.913 4.896 -0.051 1.00 88.31 123 LEU A CA 1
ATOM 974 C C . LEU A 1 123 ? 10.308 4.175 1.161 1.00 88.31 123 LEU A C 1
ATOM 976 O O . LEU A 1 123 ? 9.108 3.923 1.198 1.00 88.31 123 LEU A O 1
ATOM 980 N N . GLU A 1 124 ? 11.111 3.949 2.189 1.00 91.75 124 GLU A N 1
ATOM 981 C CA . GLU A 1 124 ? 10.761 3.247 3.423 1.00 91.75 124 GLU A CA 1
ATOM 982 C C . GLU A 1 124 ? 9.640 3.991 4.168 1.00 91.75 124 GLU A C 1
ATOM 984 O O . GLU A 1 124 ? 8.660 3.393 4.608 1.00 91.75 124 GLU A O 1
ATOM 989 N N . LYS A 1 125 ? 9.695 5.332 4.218 1.00 91.12 125 LYS A N 1
ATOM 990 C CA . LYS A 1 125 ? 8.621 6.165 4.793 1.00 91.12 125 LYS A CA 1
ATOM 991 C C . LYS A 1 125 ? 7.326 6.112 3.991 1.00 91.12 125 LYS A C 1
ATOM 993 O O . LYS A 1 125 ? 6.260 6.391 4.555 1.00 91.12 125 LYS A O 1
ATOM 998 N N . GLN A 1 126 ? 7.392 5.861 2.685 1.00 91.81 126 GLN A N 1
ATOM 999 C CA . GLN A 1 126 ? 6.201 5.642 1.863 1.00 91.81 126 GLN A CA 1
ATOM 1000 C C . GLN A 1 126 ? 5.641 4.250 2.143 1.00 91.81 126 GLN A C 1
ATOM 1002 O O . GLN A 1 126 ? 4.464 4.130 2.478 1.00 91.81 126 GLN A O 1
ATOM 1007 N N . LEU A 1 127 ? 6.489 3.225 2.093 1.00 92.69 127 LEU A N 1
ATOM 1008 C CA . LEU A 1 127 ? 6.097 1.838 2.310 1.00 92.69 127 LEU A CA 1
ATOM 1009 C C . LEU A 1 127 ? 5.551 1.594 3.718 1.00 92.69 127 LEU A C 1
ATOM 1011 O O . LEU A 1 127 ? 4.542 0.913 3.841 1.00 92.69 127 LEU A O 1
ATOM 1015 N N . ALA A 1 128 ? 6.091 2.226 4.761 1.00 93.62 128 ALA A N 1
ATOM 1016 C CA . ALA A 1 128 ? 5.544 2.168 6.119 1.00 93.62 128 ALA A CA 1
ATOM 1017 C C . ALA A 1 128 ? 4.071 2.626 6.183 1.00 93.62 128 ALA A C 1
ATOM 1019 O O . ALA A 1 128 ? 3.224 1.981 6.803 1.00 93.62 128 ALA A O 1
ATOM 1020 N N . LYS A 1 129 ? 3.736 3.720 5.484 1.00 93.44 129 LYS A N 1
ATOM 1021 C CA . LYS A 1 129 ? 2.358 4.238 5.401 1.00 93.44 129 LYS A CA 1
ATOM 1022 C C . LYS A 1 129 ? 1.447 3.321 4.603 1.00 93.44 129 LYS A C 1
ATOM 1024 O O . LYS A 1 129 ? 0.302 3.105 4.989 1.00 93.44 129 LYS A O 1
ATOM 1029 N N . ILE A 1 130 ? 1.954 2.817 3.481 1.00 93.94 130 ILE A N 1
ATOM 1030 C CA . ILE A 1 130 ? 1.217 1.910 2.603 1.00 93.94 130 ILE A CA 1
ATOM 1031 C C . ILE A 1 130 ? 0.951 0.583 3.315 1.00 93.94 130 ILE A C 1
ATOM 1033 O O . ILE A 1 130 ? -0.150 0.061 3.211 1.00 93.94 130 ILE A O 1
ATOM 1037 N N . THR A 1 131 ? 1.916 0.087 4.086 1.00 95.00 131 THR A N 1
ATOM 1038 C CA . THR A 1 131 ? 1.807 -1.142 4.878 1.00 95.00 131 THR A CA 1
ATOM 1039 C C . THR A 1 131 ? 0.658 -1.045 5.866 1.00 95.00 131 THR A C 1
ATOM 1041 O O . THR A 1 131 ? -0.238 -1.880 5.839 1.00 95.00 131 THR A O 1
ATOM 1044 N N . TRP A 1 132 ? 0.611 0.020 6.674 1.00 94.56 132 TRP A N 1
ATOM 1045 C CA . TRP A 1 132 ? -0.514 0.228 7.589 1.00 94.56 132 TRP A CA 1
ATOM 1046 C C . TRP A 1 132 ? -1.856 0.316 6.853 1.00 94.56 132 TRP A C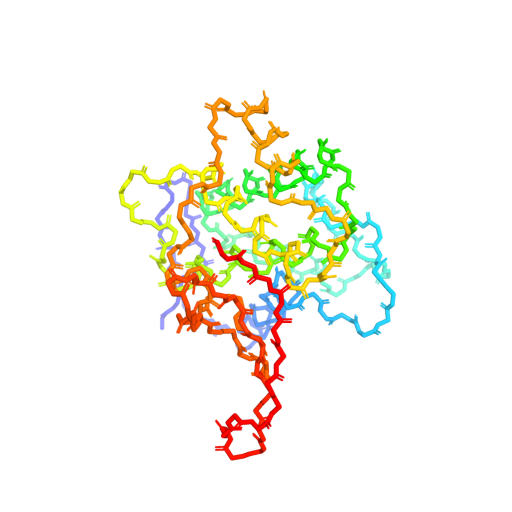 1
ATOM 1048 O O . TRP A 1 132 ? -2.837 -0.303 7.261 1.00 94.56 132 TRP A O 1
ATOM 1058 N N . LEU A 1 133 ? -1.890 1.045 5.735 1.00 94.31 133 LEU A N 1
ATOM 1059 C CA . LEU A 1 133 ? -3.093 1.179 4.922 1.00 94.31 133 LEU A CA 1
ATOM 1060 C C . LEU A 1 133 ? -3.568 -0.173 4.359 1.00 94.31 133 LEU A C 1
ATOM 1062 O O . LEU A 1 133 ? -4.758 -0.463 4.427 1.00 94.31 133 LEU A O 1
ATOM 1066 N N . ALA A 1 134 ? -2.659 -1.008 3.855 1.00 92.06 134 ALA A N 1
ATOM 1067 C CA . ALA A 1 134 ? -2.965 -2.339 3.337 1.00 92.06 134 ALA A CA 1
ATOM 1068 C C . ALA A 1 134 ? -3.478 -3.276 4.443 1.00 92.06 134 ALA A C 1
ATOM 1070 O O . ALA A 1 134 ? -4.477 -3.969 4.246 1.00 92.06 134 ALA A O 1
ATOM 1071 N N . CYS A 1 135 ? -2.864 -3.241 5.631 1.00 92.75 135 CYS A N 1
ATOM 1072 C CA . CYS A 1 135 ? -3.335 -3.998 6.792 1.00 92.75 135 CYS A CA 1
ATOM 1073 C C . CYS A 1 135 ? -4.763 -3.603 7.200 1.00 92.75 135 CYS A C 1
ATOM 1075 O O . CYS A 1 135 ? -5.576 -4.480 7.486 1.00 92.75 135 CYS A O 1
ATOM 1077 N N . LEU A 1 136 ? -5.087 -2.302 7.181 1.00 91.69 136 LEU A N 1
ATOM 1078 C CA . LEU A 1 136 ? -6.441 -1.802 7.454 1.00 91.69 136 LEU A CA 1
ATOM 1079 C C . LEU A 1 136 ? -7.458 -2.257 6.401 1.00 91.69 136 LEU A C 1
ATOM 1081 O O . LEU A 1 136 ? -8.574 -2.638 6.749 1.00 91.69 136 LEU A O 1
ATOM 1085 N N . ILE A 1 137 ? -7.091 -2.208 5.118 1.00 89.75 137 ILE A N 1
ATOM 1086 C CA . ILE A 1 137 ? -7.966 -2.620 4.009 1.00 89.75 137 ILE A CA 1
ATOM 1087 C C . ILE A 1 137 ? -8.359 -4.089 4.145 1.00 89.75 137 ILE A C 1
ATOM 1089 O O . ILE A 1 137 ? -9.536 -4.422 4.003 1.00 89.75 137 ILE A O 1
ATOM 1093 N N . HIS A 1 138 ? -7.391 -4.934 4.492 1.00 86.62 138 HIS A N 1
ATOM 1094 C CA . HIS A 1 138 ? -7.591 -6.370 4.675 1.00 86.62 138 HIS A CA 1
ATOM 1095 C C . HIS A 1 138 ? -8.007 -6.776 6.091 1.00 86.62 138 HIS A C 1
ATOM 1097 O O . HIS A 1 138 ? -8.112 -7.966 6.372 1.00 86.62 138 HIS A O 1
ATOM 1103 N N . ARG A 1 139 ? -8.248 -5.804 6.983 1.00 87.25 139 ARG A N 1
ATOM 1104 C CA . ARG A 1 139 ? -8.673 -6.020 8.378 1.00 87.25 139 ARG A CA 1
ATOM 1105 C C . ARG A 1 139 ? -7.826 -7.061 9.110 1.00 87.25 139 ARG A C 1
ATOM 1107 O O . ARG A 1 139 ? -8.357 -7.923 9.810 1.00 87.25 139 ARG A O 1
ATOM 1114 N N . LEU A 1 140 ? -6.507 -6.988 8.939 1.00 86.31 140 LEU A N 1
ATOM 1115 C CA . LEU A 1 140 ? -5.609 -7.858 9.689 1.00 86.31 140 LEU A CA 1
ATOM 1116 C C . LEU A 1 140 ? -5.828 -7.653 11.197 1.00 86.31 140 LEU A C 1
ATOM 1118 O O . LEU A 1 140 ? -5.933 -6.501 11.627 1.00 86.31 140 LEU A O 1
ATOM 1122 N N . PRO A 1 141 ? -5.844 -8.727 12.009 1.00 81.62 141 PRO A N 1
ATOM 1123 C CA . PRO A 1 141 ? -6.008 -8.643 13.458 1.00 81.62 141 PRO A CA 1
ATOM 1124 C C . PRO A 1 141 ? -4.704 -8.180 14.130 1.00 81.62 141 PRO A C 1
ATOM 1126 O O . PRO A 1 141 ? -4.151 -8.861 14.985 1.00 81.62 141 PRO A O 1
ATOM 1129 N N . ARG A 1 142 ? -4.170 -7.034 13.695 1.00 81.75 142 ARG A N 1
ATOM 1130 C CA . ARG A 1 142 ? -3.006 -6.364 14.278 1.00 81.75 142 ARG A CA 1
ATOM 1131 C C . ARG A 1 142 ? -3.338 -4.909 14.549 1.00 81.75 142 ARG A C 1
ATOM 1133 O O . ARG A 1 142 ? -3.931 -4.220 13.718 1.00 81.75 142 ARG A O 1
ATOM 1140 N N . THR A 1 143 ? -2.928 -4.439 15.713 1.00 86.38 143 THR A N 1
ATOM 1141 C CA . THR A 1 143 ? -3.108 -3.052 16.134 1.00 86.38 143 THR A CA 1
ATOM 1142 C C . THR A 1 143 ? -2.155 -2.121 15.386 1.00 86.38 143 THR A C 1
ATOM 1144 O O . THR A 1 143 ? -1.101 -2.525 14.876 1.00 86.38 143 THR A O 1
ATOM 1147 N N . LYS A 1 144 ? -2.508 -0.832 15.338 1.00 87.19 144 LYS A N 1
ATOM 1148 C CA . LYS A 1 144 ? -1.635 0.197 14.762 1.00 87.19 144 LYS A CA 1
ATOM 1149 C C . LYS A 1 144 ? -0.311 0.252 15.519 1.00 87.19 144 LYS A C 1
ATOM 1151 O O . LYS A 1 144 ? 0.738 0.440 14.911 1.00 87.19 144 LYS A O 1
ATOM 1156 N N . GLU A 1 145 ? -0.363 0.074 16.832 1.00 90.19 145 GLU A N 1
ATOM 1157 C CA . GLU A 1 145 ? 0.762 0.116 17.757 1.00 90.19 145 GLU A CA 1
ATOM 1158 C C . GLU A 1 145 ? 1.763 -1.011 17.482 1.00 90.19 145 GLU A C 1
ATOM 1160 O O . GLU A 1 145 ? 2.964 -0.750 17.449 1.00 90.19 145 GLU A O 1
ATOM 1165 N N . GLU A 1 146 ? 1.294 -2.235 17.231 1.00 91.00 146 GLU A N 1
ATOM 1166 C CA . GLU A 1 146 ? 2.150 -3.380 16.882 1.00 91.00 146 GLU A CA 1
ATOM 1167 C C . GLU A 1 146 ? 2.888 -3.161 15.563 1.00 91.00 146 GLU A C 1
ATOM 1169 O O . GLU A 1 146 ? 4.112 -3.290 15.511 1.00 91.00 146 GLU A O 1
ATOM 1174 N N . ILE A 1 147 ? 2.171 -2.761 14.510 1.00 91.88 147 ILE A N 1
ATOM 1175 C CA . ILE A 1 147 ? 2.787 -2.491 13.203 1.00 91.88 147 ILE A CA 1
ATOM 1176 C C . ILE A 1 147 ? 3.761 -1.313 13.312 1.00 91.88 147 ILE A C 1
ATOM 1178 O O . ILE A 1 147 ? 4.870 -1.360 12.783 1.00 91.88 147 ILE A O 1
ATOM 1182 N N . ASN A 1 148 ? 3.380 -0.258 14.034 1.00 93.31 148 ASN A N 1
ATOM 1183 C CA . ASN A 1 148 ? 4.224 0.914 14.232 1.00 93.31 148 ASN A CA 1
ATOM 1184 C C . ASN A 1 148 ? 5.500 0.593 15.021 1.00 93.31 148 ASN A C 1
ATOM 1186 O O . ASN A 1 148 ? 6.538 1.186 14.742 1.00 93.31 148 ASN A O 1
ATOM 1190 N N . ARG A 1 149 ? 5.430 -0.324 15.992 1.00 94.94 149 ARG A N 1
ATOM 1191 C CA . ARG A 1 149 ? 6.592 -0.801 16.750 1.00 94.94 149 ARG A CA 1
ATOM 1192 C C . ARG A 1 149 ? 7.552 -1.571 15.849 1.00 94.94 149 ARG A C 1
ATOM 1194 O O . ARG A 1 149 ? 8.707 -1.176 15.759 1.00 94.94 149 ARG A O 1
ATOM 1201 N N . GLY A 1 150 ? 7.053 -2.557 15.100 1.00 94.12 150 GLY A N 1
ATOM 1202 C CA . GLY A 1 150 ? 7.886 -3.337 14.181 1.00 94.12 150 GLY A CA 1
ATOM 1203 C C . GLY A 1 150 ? 8.548 -2.475 13.099 1.00 94.12 150 GLY A C 1
ATOM 1204 O O . GLY A 1 150 ? 9.712 -2.678 12.773 1.00 94.12 150 GLY A O 1
ATOM 1205 N N . LEU A 1 151 ? 7.854 -1.448 12.593 1.00 93.19 151 LEU A N 1
ATOM 1206 C CA . LEU A 1 151 ? 8.439 -0.488 11.646 1.00 93.19 151 LEU A CA 1
ATOM 1207 C C . LEU A 1 151 ? 9.497 0.424 12.286 1.00 93.19 151 LEU A C 1
ATOM 1209 O O . LEU A 1 151 ? 10.494 0.738 11.639 1.00 93.19 151 LEU A O 1
ATOM 1213 N N . LYS A 1 152 ? 9.307 0.839 13.546 1.00 95.06 152 LYS A N 1
ATOM 1214 C CA . LYS A 1 152 ? 10.321 1.604 14.288 1.00 95.06 152 LYS A CA 1
ATOM 1215 C C . LYS A 1 152 ? 11.572 0.777 14.557 1.00 95.06 152 LYS A C 1
ATOM 1217 O O . LYS A 1 152 ? 12.660 1.327 14.467 1.00 95.06 152 LYS A O 1
ATOM 1222 N N . GLU A 1 153 ? 11.419 -0.503 14.871 1.00 95.12 153 GLU A N 1
ATOM 1223 C CA . GLU A 1 153 ? 12.545 -1.427 15.040 1.00 95.12 153 GLU A CA 1
ATOM 1224 C C . GLU A 1 153 ? 13.300 -1.625 13.722 1.00 95.12 153 GLU A C 1
ATOM 1226 O O . GLU A 1 153 ? 14.526 -1.592 13.712 1.00 95.12 153 GLU A O 1
ATOM 1231 N N . LEU A 1 154 ? 12.579 -1.743 12.603 1.00 93.56 154 LEU A N 1
ATOM 1232 C CA . LEU A 1 154 ? 13.183 -1.949 11.287 1.00 93.56 154 LEU A CA 1
ATOM 1233 C C . LEU A 1 154 ? 13.874 -0.693 10.720 1.00 93.56 154 LEU A C 1
ATOM 1235 O O . LEU A 1 154 ? 14.947 -0.797 10.134 1.00 93.56 154 LEU A O 1
ATOM 1239 N N . TYR A 1 155 ? 13.269 0.492 10.866 1.00 92.25 155 TYR A N 1
ATOM 1240 C CA . TYR A 1 155 ? 13.718 1.715 10.174 1.00 92.25 155 TYR A CA 1
ATOM 1241 C C . TYR A 1 155 ? 14.049 2.910 11.074 1.00 92.25 155 TYR A C 1
ATOM 1243 O O . TYR A 1 155 ? 14.413 3.977 10.576 1.00 92.25 155 TYR A O 1
ATOM 1251 N N . GLY A 1 156 ? 13.850 2.802 12.386 1.00 91.75 156 GLY A N 1
ATOM 1252 C CA . GLY A 1 156 ? 14.001 3.924 13.318 1.00 91.75 156 GLY A CA 1
ATOM 1253 C C . GLY A 1 156 ? 12.869 4.961 13.259 1.00 91.75 156 GLY A C 1
ATOM 1254 O O . GLY A 1 156 ? 12.928 5.981 13.945 1.00 91.75 156 GLY A O 1
ATOM 1255 N N . PHE A 1 157 ? 11.811 4.738 12.467 1.00 91.19 157 PHE A N 1
ATOM 1256 C CA . PHE A 1 157 ? 10.644 5.624 12.401 1.00 91.19 157 PHE A CA 1
ATOM 1257 C C . PHE A 1 157 ? 9.326 4.854 12.254 1.00 91.19 157 PHE A C 1
ATOM 1259 O O . PHE A 1 157 ? 9.284 3.708 11.826 1.00 91.19 157 PHE A O 1
ATOM 1266 N N . GLY A 1 158 ? 8.221 5.514 12.609 1.00 89.62 158 GLY A N 1
ATOM 1267 C CA . GLY A 1 158 ? 6.875 4.942 12.542 1.00 89.62 158 GLY A CA 1
ATOM 1268 C C . GLY A 1 158 ? 6.068 5.334 11.297 1.00 89.62 158 GLY A C 1
ATOM 1269 O O . GLY A 1 158 ? 6.532 6.051 10.412 1.00 89.62 158 GLY A O 1
ATOM 1270 N N . ILE A 1 159 ? 4.799 4.926 11.277 1.00 89.62 159 ILE A N 1
ATOM 1271 C CA . ILE A 1 159 ? 3.837 5.164 10.185 1.00 89.62 159 ILE A CA 1
ATOM 1272 C C . ILE A 1 159 ? 3.573 6.672 9.991 1.00 89.62 159 ILE A C 1
ATOM 1274 O O . ILE A 1 159 ? 3.544 7.188 8.868 1.00 89.62 159 ILE A O 1
ATOM 1278 N N . GLY A 1 160 ? 3.387 7.398 11.099 1.00 86.31 160 GLY A N 1
ATOM 1279 C CA . GLY A 1 160 ? 2.966 8.800 11.092 1.00 86.31 160 GLY A CA 1
ATOM 1280 C C . GLY A 1 160 ? 1.559 9.002 10.509 1.00 86.31 160 GLY A C 1
ATOM 1281 O O . GLY A 1 160 ? 0.726 8.097 10.505 1.00 86.31 160 GLY A O 1
ATOM 1282 N N . LYS A 1 161 ? 1.274 10.214 10.020 1.00 87.56 161 LYS A N 1
ATOM 1283 C CA . LYS A 1 161 ? -0.006 10.552 9.376 1.00 87.56 161 LYS A CA 1
ATOM 1284 C C . LYS A 1 161 ? -0.055 10.001 7.949 1.00 87.56 161 LYS A C 1
ATOM 1286 O O . LYS A 1 161 ? 0.858 10.266 7.166 1.00 87.56 161 LYS A O 1
ATOM 1291 N N . ILE A 1 162 ? -1.152 9.334 7.579 1.00 89.62 162 ILE A N 1
ATOM 1292 C CA . ILE A 1 162 ? -1.406 8.908 6.194 1.00 89.62 162 ILE A CA 1
ATOM 1293 C C . ILE A 1 162 ? -1.947 10.096 5.371 1.00 89.62 162 ILE A C 1
ATOM 1295 O O . ILE A 1 162 ? -3.023 10.620 5.673 1.00 89.62 162 ILE A O 1
ATOM 1299 N N . PRO A 1 163 ? -1.250 10.543 4.306 1.00 88.56 163 PRO A N 1
ATOM 1300 C CA . PRO A 1 163 ? -1.755 11.590 3.426 1.00 88.56 163 PRO A CA 1
ATOM 1301 C C . PRO A 1 163 ? -2.963 11.120 2.610 1.00 88.56 163 PRO A C 1
ATOM 1303 O O . PRO A 1 163 ? -3.025 9.977 2.160 1.00 88.56 163 PRO A O 1
ATOM 1306 N N . ARG A 1 164 ? -3.874 12.047 2.287 1.00 88.50 164 ARG A N 1
ATOM 1307 C CA . ARG A 1 164 ? -5.062 11.781 1.450 1.00 88.50 164 ARG A CA 1
ATOM 1308 C C . ARG A 1 164 ? -4.729 11.095 0.122 1.00 88.50 164 ARG A C 1
ATOM 1310 O O . ARG A 1 164 ? -5.523 10.309 -0.383 1.00 88.50 164 ARG A O 1
ATOM 1317 N N . ASN A 1 165 ? -3.566 11.397 -0.441 1.00 88.62 165 ASN A N 1
ATOM 1318 C CA . ASN A 1 165 ? -3.122 10.830 -1.706 1.00 88.62 165 ASN A CA 1
ATOM 1319 C C . ASN A 1 165 ? -2.812 9.327 -1.624 1.00 88.62 165 ASN A C 1
ATOM 1321 O O . ASN A 1 165 ? -3.100 8.612 -2.572 1.00 88.62 165 ASN A O 1
ATOM 1325 N N . PHE A 1 166 ? -2.320 8.835 -0.484 1.00 91.44 166 PHE A N 1
ATOM 1326 C CA . PHE A 1 166 ? -2.090 7.402 -0.261 1.00 91.44 166 PHE A CA 1
ATOM 1327 C C . PHE A 1 166 ? -3.422 6.649 -0.232 1.00 91.44 166 PHE A C 1
ATOM 1329 O O . PHE A 1 166 ? -3.579 5.626 -0.885 1.00 91.44 166 PHE A O 1
ATOM 1336 N N . ILE A 1 167 ? -4.426 7.233 0.426 1.00 92.00 167 ILE A N 1
ATOM 1337 C CA . ILE A 1 167 ? -5.791 6.694 0.449 1.00 92.00 167 ILE A CA 1
ATOM 1338 C C . ILE A 1 167 ? -6.395 6.687 -0.963 1.00 92.00 167 ILE A C 1
ATOM 1340 O O . ILE A 1 167 ? -7.022 5.714 -1.366 1.00 92.00 167 ILE A O 1
ATOM 1344 N N . LYS A 1 168 ? -6.183 7.751 -1.753 1.00 88.56 168 LYS A N 1
ATOM 1345 C CA . LYS A 1 168 ? -6.629 7.790 -3.156 1.00 88.56 168 LYS A CA 1
ATOM 1346 C C . LYS A 1 168 ? -5.946 6.723 -4.014 1.00 88.56 168 LYS A C 1
ATOM 1348 O O . LYS A 1 168 ? -6.614 6.145 -4.866 1.00 88.56 168 LYS A O 1
ATOM 1353 N N . ALA A 1 169 ? -4.659 6.466 -3.798 1.00 86.56 169 ALA A N 1
ATOM 1354 C CA . ALA A 1 169 ? -3.923 5.426 -4.508 1.00 86.56 169 ALA A CA 1
ATOM 1355 C C . ALA A 1 169 ? -4.409 4.010 -4.161 1.00 86.56 169 ALA A C 1
ATOM 1357 O O . ALA A 1 169 ? -4.310 3.113 -4.992 1.00 86.56 169 ALA A O 1
ATOM 1358 N N . ALA A 1 170 ? -5.015 3.816 -2.988 1.00 85.69 170 ALA A N 1
ATOM 1359 C CA . ALA A 1 170 ? -5.648 2.550 -2.639 1.00 85.69 170 ALA A CA 1
ATOM 1360 C C . ALA A 1 170 ? -6.961 2.273 -3.376 1.00 85.69 170 ALA A C 1
ATOM 1362 O O . ALA A 1 170 ? -7.405 1.131 -3.388 1.00 85.69 170 ALA A O 1
ATOM 1363 N N . ASN A 1 171 ? -7.574 3.249 -4.049 1.00 83.94 171 ASN A N 1
ATOM 1364 C CA . ASN A 1 171 ? -8.770 2.988 -4.853 1.00 83.94 171 ASN A CA 1
ATOM 1365 C C . ASN A 1 171 ? -8.500 1.926 -5.931 1.00 83.94 171 ASN A C 1
ATOM 1367 O O . ASN A 1 171 ? -7.419 1.887 -6.521 1.00 83.94 171 ASN A O 1
ATOM 1371 N N . TYR A 1 172 ? -9.493 1.082 -6.203 1.00 78.06 172 TYR A N 1
ATOM 1372 C CA . TYR A 1 172 ? -9.379 0.004 -7.183 1.00 78.06 172 TYR A CA 1
ATOM 1373 C C . TYR A 1 172 ? -10.742 -0.312 -7.791 1.00 78.06 172 TYR A C 1
ATOM 1375 O O . TYR A 1 172 ? -11.692 -0.522 -7.046 1.00 78.06 172 TYR A O 1
ATOM 1383 N N . LYS A 1 173 ? -10.852 -0.351 -9.126 1.00 80.12 173 LYS A N 1
ATOM 1384 C CA . LYS A 1 173 ? -12.101 -0.649 -9.860 1.00 80.12 173 LYS A CA 1
ATOM 1385 C C . LYS A 1 173 ? -13.314 0.104 -9.288 1.00 80.12 173 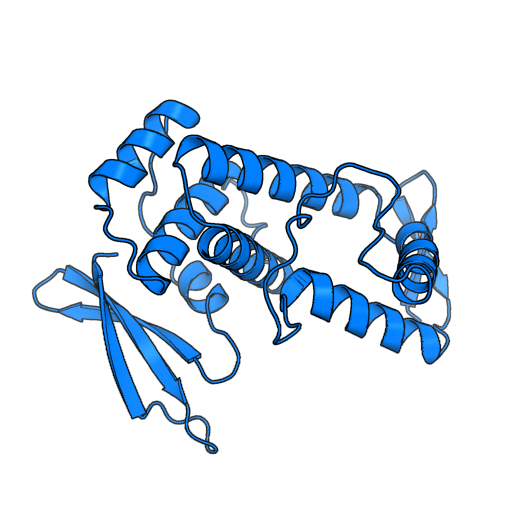LYS A C 1
ATOM 1387 O O . LYS A 1 173 ? -13.316 1.336 -9.315 1.00 80.12 173 LYS A O 1
ATOM 1392 N N . ASN A 1 174 ? -14.271 -0.618 -8.703 1.00 81.75 174 ASN A N 1
ATOM 1393 C CA . ASN A 1 174 ? -15.506 -0.093 -8.114 1.00 81.75 174 ASN A CA 1
ATOM 1394 C C . ASN A 1 174 ? -15.387 0.134 -6.598 1.00 81.75 174 ASN A C 1
ATOM 1396 O O . ASN A 1 174 ? -16.365 0.439 -5.938 1.00 81.75 174 ASN A O 1
ATOM 1400 N N . ILE A 1 175 ? -14.191 0.004 -6.027 1.00 83.38 175 ILE A N 1
ATOM 1401 C CA . ILE A 1 175 ? -13.917 0.217 -4.607 1.00 83.38 175 ILE A CA 1
ATOM 1402 C C . ILE A 1 175 ? -13.229 1.571 -4.424 1.00 83.38 175 ILE A C 1
ATOM 1404 O O . ILE A 1 175 ? -12.258 1.920 -5.114 1.00 83.38 175 ILE A O 1
ATOM 1408 N N . ARG A 1 176 ? -13.732 2.362 -3.479 1.00 88.75 176 ARG A N 1
ATOM 1409 C CA . ARG A 1 176 ? -13.163 3.652 -3.089 1.00 88.75 176 ARG A CA 1
ATOM 1410 C C . ARG A 1 176 ? -12.877 3.681 -1.600 1.00 88.75 176 ARG A C 1
ATOM 1412 O O . ARG A 1 176 ? -13.682 3.237 -0.796 1.00 88.75 176 ARG A O 1
ATOM 1419 N N . PHE A 1 177 ? -11.756 4.282 -1.234 1.00 92.50 177 PHE A N 1
ATOM 1420 C CA . PHE A 1 177 ? -11.392 4.541 0.147 1.00 92.50 177 PHE A CA 1
ATOM 1421 C C . PHE A 1 177 ? -11.439 6.045 0.418 1.00 92.50 177 PHE A C 1
ATOM 1423 O O . PHE A 1 177 ? -10.937 6.868 -0.362 1.00 92.50 177 PHE A O 1
ATOM 1430 N N . ARG A 1 178 ? -12.064 6.429 1.532 1.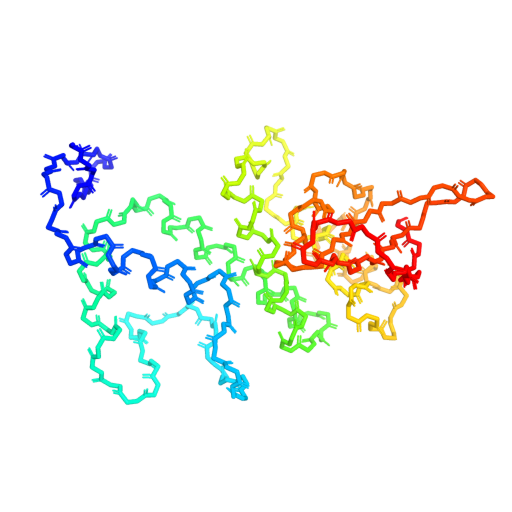00 92.44 178 ARG A N 1
ATOM 1431 C CA . ARG A 1 178 ? -12.086 7.810 2.036 1.00 92.44 178 ARG A CA 1
ATOM 1432 C C . ARG A 1 178 ? -11.855 7.808 3.536 1.00 92.44 178 ARG A C 1
ATOM 1434 O O . ARG A 1 178 ? -12.117 6.815 4.203 1.00 92.44 178 ARG A O 1
ATOM 1441 N N . TYR A 1 179 ? -11.373 8.930 4.058 1.00 91.19 179 TYR A N 1
ATOM 1442 C CA . TYR A 1 179 ? -11.406 9.162 5.493 1.00 91.19 179 TYR A CA 1
ATOM 1443 C C . TYR A 1 179 ? -12.640 9.978 5.857 1.00 91.19 179 TYR A C 1
ATOM 1445 O O . TYR A 1 179 ? -13.035 10.871 5.103 1.00 91.19 179 TYR A O 1
ATOM 1453 N N . LYS A 1 180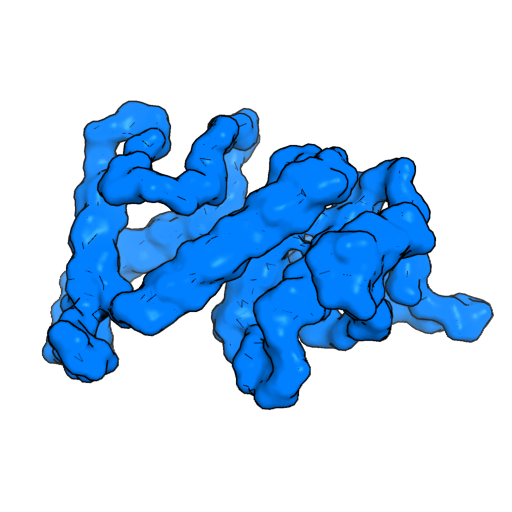 ? -13.203 9.713 7.031 1.00 90.94 180 LYS A N 1
ATOM 1454 C CA . LYS A 1 180 ? -14.274 10.512 7.625 1.00 90.94 180 LYS A CA 1
ATOM 1455 C C . LYS A 1 180 ? -13.903 10.831 9.069 1.00 90.94 180 LYS A C 1
ATOM 1457 O O . LYS A 1 180 ? -13.345 9.981 9.763 1.00 90.94 180 LYS A O 1
ATOM 1462 N N . LYS A 1 181 ? -14.137 12.076 9.491 1.00 91.38 181 LYS A N 1
ATOM 1463 C CA . LYS A 1 181 ? -13.884 12.510 10.867 1.00 91.38 181 LYS A CA 1
ATOM 1464 C C . LYS A 1 181 ? -15.162 12.334 11.677 1.00 91.38 181 LYS A C 1
ATOM 1466 O O . LYS A 1 181 ? -16.184 12.898 11.305 1.00 91.38 181 LYS A O 1
ATOM 1471 N N . GLU A 1 182 ? -15.086 11.587 12.768 1.00 90.75 182 GLU A N 1
ATOM 1472 C CA . GLU A 1 182 ? -16.206 11.315 13.673 1.00 90.75 182 GLU A CA 1
ATOM 1473 C C . GLU A 1 182 ? -15.690 11.350 15.112 1.00 90.75 182 GLU A C 1
ATOM 1475 O O . GLU A 1 182 ? -14.659 10.749 15.417 1.00 90.75 182 GLU A O 1
ATOM 1480 N N . ASN A 1 183 ? -16.357 12.106 15.988 1.00 89.38 183 ASN A N 1
ATOM 1481 C CA . ASN A 1 183 ? -15.971 12.282 17.397 1.00 89.38 183 ASN A CA 1
ATOM 1482 C C . ASN A 1 183 ? -14.482 12.642 17.583 1.00 89.38 183 ASN A C 1
ATOM 1484 O O . ASN A 1 183 ? -13.775 12.076 18.413 1.00 89.38 183 ASN A O 1
ATOM 1488 N N . GLY A 1 184 ? -13.965 13.540 16.736 1.00 88.50 184 GLY A N 1
ATOM 1489 C CA . GLY A 1 184 ? -12.561 13.971 16.772 1.00 88.50 184 GLY A CA 1
ATOM 1490 C C . GLY A 1 184 ? -11.554 12.995 16.146 1.00 88.50 184 GLY A C 1
ATOM 1491 O O . GLY A 1 184 ? -10.415 13.391 15.903 1.00 88.50 184 GLY A O 1
ATOM 1492 N N . ARG A 1 185 ? -11.964 11.768 15.809 1.00 88.62 185 ARG A N 1
ATOM 1493 C CA . ARG A 1 185 ? -11.110 10.700 15.270 1.00 88.62 185 ARG A CA 1
ATOM 1494 C C . ARG A 1 185 ? -11.282 10.548 13.759 1.00 88.62 185 ARG A C 1
ATOM 1496 O O . ARG A 1 185 ? -12.359 10.792 13.223 1.00 88.62 185 ARG A O 1
ATOM 1503 N N . LEU A 1 186 ? -10.209 10.177 13.059 1.00 89.75 186 LEU A N 1
ATOM 1504 C CA . LEU A 1 186 ? -10.223 9.927 11.614 1.00 89.75 186 LEU A CA 1
ATOM 1505 C C . LEU A 1 186 ? -10.332 8.428 11.353 1.00 89.75 186 LEU A C 1
ATOM 1507 O O . LEU A 1 186 ? -9.463 7.671 11.774 1.00 89.75 186 LEU A O 1
ATOM 1511 N N . TYR A 1 187 ? -11.363 8.025 10.618 1.00 90.81 187 TYR A N 1
ATOM 1512 C CA . TYR A 1 187 ? -11.591 6.633 10.247 1.00 90.81 187 TYR A CA 1
ATOM 1513 C C . TYR A 1 187 ? -11.419 6.434 8.752 1.00 90.81 187 TYR A C 1
ATOM 1515 O O . TYR A 1 187 ? -11.918 7.239 7.963 1.00 90.81 187 TYR A O 1
ATOM 1523 N N . LEU A 1 188 ? -10.758 5.346 8.364 1.00 93.31 188 LEU A N 1
ATOM 1524 C CA . LEU A 1 188 ? -10.765 4.852 6.997 1.00 93.31 188 LEU A CA 1
ATOM 1525 C C . LEU A 1 188 ? -12.085 4.129 6.731 1.00 93.31 188 LEU A C 1
ATOM 1527 O O . LEU A 1 188 ? -12.505 3.268 7.506 1.00 93.31 188 LEU A O 1
ATOM 1531 N N . ARG A 1 189 ? -12.721 4.466 5.613 1.00 92.94 189 ARG A N 1
ATOM 1532 C CA . ARG A 1 189 ? -13.972 3.868 5.161 1.00 92.94 189 ARG A CA 1
ATOM 1533 C C . ARG A 1 189 ? -13.834 3.364 3.729 1.00 92.94 189 ARG A C 1
ATOM 1535 O O . ARG A 1 189 ? -13.202 4.020 2.894 1.00 92.94 189 ARG A O 1
ATOM 1542 N N . ARG A 1 190 ? -14.413 2.194 3.472 1.00 92.31 190 ARG A N 1
ATOM 1543 C CA . ARG A 1 190 ? -14.550 1.559 2.159 1.00 92.31 190 ARG A CA 1
ATOM 1544 C C . ARG A 1 190 ? -15.927 1.891 1.597 1.00 92.31 190 ARG A C 1
ATOM 1546 O O . ARG A 1 190 ? -16.909 1.794 2.325 1.00 92.31 190 ARG A O 1
ATOM 1553 N N . TYR A 1 191 ? -15.965 2.235 0.317 1.00 90.50 191 TYR A N 1
ATOM 1554 C CA . TYR A 1 191 ? -17.175 2.463 -0.456 1.00 90.50 191 TYR A CA 1
ATOM 1555 C C . TYR A 1 191 ? -17.191 1.581 -1.696 1.00 90.50 191 TYR A C 1
ATOM 1557 O O . TYR A 1 191 ? -16.169 1.477 -2.380 1.00 90.50 191 TYR A O 1
ATOM 1565 N N . GLU A 1 192 ? -18.341 0.997 -2.007 1.00 87.62 192 GLU A N 1
ATOM 1566 C CA . GLU A 1 192 ? -18.600 0.381 -3.313 1.00 87.62 192 GLU A CA 1
ATOM 1567 C C . GLU A 1 192 ? -19.293 1.383 -4.237 1.00 87.62 192 GLU A C 1
ATOM 1569 O O . GLU A 1 192 ? -20.096 2.202 -3.782 1.00 87.62 192 GLU A O 1
ATOM 1574 N N . LEU A 1 193 ? -18.925 1.349 -5.517 1.00 85.69 193 LEU A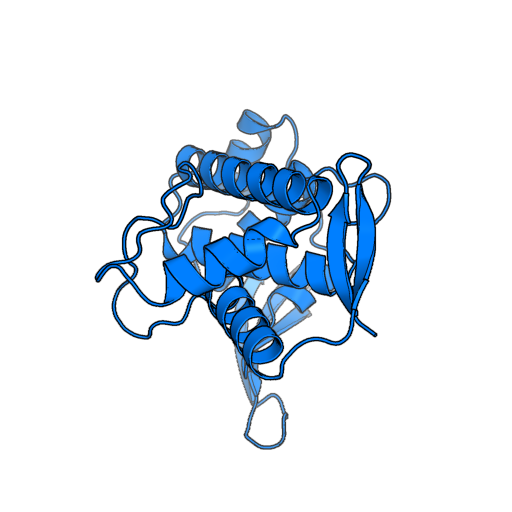 N 1
ATOM 1575 C CA . LEU A 1 193 ? -19.481 2.174 -6.580 1.00 85.69 193 LEU A CA 1
ATOM 1576 C C . LEU A 1 193 ? -20.480 1.376 -7.400 1.00 85.69 193 LEU A C 1
ATOM 1578 O O . LEU A 1 193 ? -20.168 0.263 -7.827 1.00 85.69 193 LEU A O 1
ATOM 1582 N N . ASP A 1 194 ? -21.652 1.956 -7.624 1.00 87.44 194 ASP A N 1
ATOM 1583 C CA . ASP A 1 194 ? -22.636 1.396 -8.540 1.00 87.44 194 ASP A CA 1
ATOM 1584 C C . ASP A 1 194 ? -22.199 1.598 -10.004 1.00 87.44 194 ASP A C 1
ATOM 1586 O O . ASP A 1 194 ? -21.179 2.234 -10.300 1.00 87.44 194 ASP A O 1
ATOM 1590 N N . ASN A 1 195 ? -23.001 1.090 -10.940 1.00 84.56 195 ASN A N 1
ATOM 1591 C CA . ASN A 1 195 ? -22.746 1.231 -12.377 1.00 84.56 195 ASN A CA 1
ATOM 1592 C C . ASN A 1 195 ? -22.760 2.697 -12.859 1.00 84.56 195 ASN A C 1
ATOM 1594 O O . ASN A 1 195 ? -22.289 2.983 -13.956 1.00 84.56 195 ASN A O 1
ATOM 1598 N N . THR A 1 196 ? -23.271 3.630 -12.048 1.00 86.81 196 THR A N 1
ATOM 1599 C CA . THR A 1 196 ? -23.286 5.076 -12.323 1.00 86.81 196 THR A CA 1
ATOM 1600 C C . THR A 1 196 ? -22.119 5.821 -11.661 1.00 86.81 196 THR A C 1
ATOM 1602 O O . THR A 1 196 ? -21.961 7.028 -11.846 1.00 86.81 196 THR A O 1
ATOM 1605 N N . GLY A 1 197 ? -21.276 5.118 -10.896 1.00 82.19 197 GLY A N 1
ATOM 1606 C CA . GLY A 1 197 ? -20.155 5.685 -10.153 1.00 82.19 197 GLY A CA 1
ATOM 1607 C C . GLY A 1 197 ? -20.533 6.333 -8.815 1.00 82.19 197 GLY A C 1
ATOM 1608 O O . GLY A 1 197 ? -19.696 7.029 -8.230 1.00 82.19 197 GLY A O 1
ATOM 1609 N N . ARG A 1 198 ? -21.755 6.123 -8.306 1.00 87.19 198 ARG A N 1
ATOM 1610 C CA . ARG A 1 198 ? -22.199 6.612 -6.989 1.00 87.19 198 ARG A CA 1
ATOM 1611 C C . ARG A 1 198 ? -21.812 5.632 -5.885 1.00 87.19 198 ARG A C 1
ATOM 1613 O O . ARG A 1 198 ? -21.848 4.422 -6.069 1.00 87.19 198 ARG A O 1
ATOM 1620 N N . MET A 1 199 ? -21.436 6.168 -4.724 1.00 90.75 199 MET A N 1
ATOM 1621 C CA . MET A 1 199 ? -21.069 5.374 -3.545 1.00 90.75 199 MET A CA 1
ATOM 1622 C C . MET A 1 199 ? -22.330 4.894 -2.818 1.00 90.75 199 MET A C 1
ATOM 1624 O O . MET A 1 199 ? -23.156 5.740 -2.483 1.00 90.75 199 MET A O 1
ATOM 1628 N N . TYR A 1 200 ? -22.467 3.591 -2.544 1.00 84.06 200 TYR A N 1
ATOM 1629 C CA . TYR A 1 200 ? -23.711 3.048 -1.961 1.00 84.06 200 TYR A CA 1
ATOM 1630 C C . TYR A 1 200 ? -23.536 2.091 -0.767 1.00 84.06 200 TYR A C 1
ATOM 1632 O O . TYR A 1 200 ? -24.405 2.061 0.098 1.00 84.06 200 TYR A O 1
ATOM 1640 N N . VAL A 1 201 ? -22.420 1.364 -0.643 1.00 81.81 201 VAL A N 1
ATOM 1641 C CA . VAL A 1 201 ? -22.117 0.560 0.564 1.00 81.81 201 VAL A CA 1
ATOM 1642 C C . VAL A 1 201 ? -20.981 1.210 1.318 1.00 81.81 201 VAL A C 1
ATOM 1644 O O . VAL A 1 201 ? -19.911 1.372 0.749 1.00 81.81 201 VAL A O 1
ATOM 1647 N N . GLU A 1 202 ? -21.183 1.548 2.589 1.00 89.69 202 GLU A N 1
ATOM 1648 C CA . GLU A 1 202 ? -20.146 2.110 3.451 1.00 89.69 202 GLU A CA 1
ATOM 1649 C C . GLU A 1 202 ? -19.695 1.084 4.493 1.00 89.69 202 GLU A C 1
ATOM 1651 O O . GLU A 1 202 ? -20.507 0.515 5.218 1.00 89.69 202 GLU A O 1
ATOM 1656 N N . THR A 1 203 ? -18.385 0.869 4.613 1.00 90.31 203 THR A N 1
ATOM 1657 C CA . THR A 1 203 ? -17.827 0.041 5.687 1.00 90.31 203 THR A CA 1
ATOM 1658 C C . THR A 1 203 ? -16.683 0.738 6.401 1.00 90.31 203 THR A C 1
ATOM 1660 O O . THR A 1 203 ? -15.724 1.179 5.767 1.00 90.31 203 THR A O 1
ATOM 1663 N N . VAL A 1 204 ? -16.757 0.810 7.729 1.00 89.94 204 VAL A N 1
ATOM 1664 C CA . VAL A 1 204 ? -15.675 1.334 8.571 1.00 89.94 204 VAL A CA 1
ATOM 1665 C C . VAL A 1 204 ? -14.582 0.280 8.690 1.00 89.94 204 VAL A C 1
ATOM 1667 O O . VAL A 1 204 ? -14.860 -0.858 9.054 1.00 89.94 204 VAL A O 1
ATOM 1670 N N . LEU A 1 205 ? -13.347 0.651 8.358 1.00 87.38 205 LEU A N 1
ATOM 1671 C CA . LEU A 1 205 ? -12.203 -0.263 8.396 1.00 87.38 205 LEU A CA 1
ATOM 1672 C C . LEU A 1 205 ? -11.361 -0.094 9.658 1.00 87.38 205 LEU A C 1
ATOM 1674 O O . LEU A 1 205 ? -10.877 -1.076 10.203 1.00 87.38 205 LEU A O 1
ATOM 1678 N N . GLY A 1 206 ? -11.192 1.139 10.134 1.00 86.75 206 GLY A N 1
ATOM 1679 C CA . GLY A 1 206 ? -10.424 1.405 11.346 1.00 86.75 206 GLY A CA 1
ATOM 1680 C C . GLY A 1 206 ? -9.928 2.840 11.442 1.00 86.75 206 GLY A C 1
ATOM 1681 O O . GLY A 1 206 ? -10.220 3.677 10.584 1.00 86.75 206 GLY A O 1
ATOM 1682 N N . LEU A 1 207 ? -9.191 3.123 12.514 1.00 87.81 207 LEU A N 1
ATOM 1683 C CA . LEU A 1 207 ? -8.601 4.431 12.788 1.00 87.81 207 LEU A CA 1
ATOM 1684 C C . LEU A 1 207 ? -7.371 4.674 11.896 1.00 87.81 207 LEU A C 1
ATOM 1686 O O . LEU A 1 207 ? -6.519 3.796 11.761 1.00 87.81 207 LEU A O 1
ATOM 1690 N N . LEU A 1 208 ? -7.255 5.874 11.321 1.00 84.81 208 LEU A N 1
ATOM 1691 C CA . LEU A 1 208 ? -6.089 6.289 10.531 1.00 84.81 208 LEU A CA 1
ATOM 1692 C C . LEU A 1 208 ? -4.919 6.783 11.374 1.00 84.81 208 LEU A C 1
ATOM 1694 O O . LEU A 1 208 ? -5.098 7.438 12.421 1.00 84.81 208 LEU A O 1
#

Secondary structure (DSSP, 8-state):
-EEEEE-TT-PEEEEPPPHHHHHHHHHHHHHHHH---SS---S--S--SS----TTSSHHHHHHHHHHTTS-HHHHHHHHHHHHHHHHHHHHHT--HHHHHHHHHHHHHHHHTTGGGSTT--HHHHHHHHHHHHHHHTT-S--HHHHHHHHHHHHS----PPPHHHHHHT-BTTEEEEEEEETTEEEEEEEEE-TTS-EEEEEEEEE-